Protein AF-A0A1W9T1E3-F1 (afdb_monomer_lite)

Secondary structure (DSSP, 8-state):
---------------------PPS---S----------SSSSEEEEEE--TTTT--BPP-S---TT--S-BHHHHHHHHHHHHHHHHT-TTEEEEEEPPPPPPGGGS-HHHHHHHHHHHHHIIIII--TTSSEEEE-HHHHHHTTSSS--GGGEEETTEEEEPHHHHHHHHHHHHHHHHHHHTT-TTTS-TT--

pLDDT: mean 83.43, std 22.93, range [28.25, 98.31]

Structure (mmCIF, N/CA/C/O backbone):
data_AF-A0A1W9T1E3-F1
#
_entry.id   AF-A0A1W9T1E3-F1
#
loop_
_atom_site.group_PDB
_atom_site.id
_atom_site.type_symbol
_atom_site.label_atom_id
_atom_site.label_alt_id
_atom_site.label_comp_id
_atom_site.label_asym_id
_atom_site.label_entity_id
_atom_site.label_seq_id
_atom_site.pdbx_PDB_ins_code
_atom_site.Cartn_x
_atom_site.Cartn_y
_atom_site.Cartn_z
_atom_site.occupancy
_atom_site.B_iso_or_equiv
_atom_site.auth_seq_id
_atom_site.auth_comp_id
_atom_site.auth_asym_id
_atom_site.auth_atom_id
_atom_site.pdbx_PDB_model_num
ATOM 1 N N . MET A 1 1 ? -9.809 40.816 52.444 1.00 38.12 1 MET A N 1
ATOM 2 C CA . MET A 1 1 ? -8.724 41.372 51.607 1.00 38.12 1 MET A CA 1
ATOM 3 C C . MET A 1 1 ? -8.223 40.259 50.708 1.00 38.12 1 MET A C 1
ATOM 5 O O . MET A 1 1 ? -7.815 39.229 51.221 1.00 38.12 1 MET A O 1
ATOM 9 N N . LEU A 1 2 ? -8.380 40.443 49.396 1.00 39.62 2 LEU A N 1
ATOM 10 C CA . LEU A 1 2 ? -7.975 39.522 48.332 1.00 39.62 2 LEU A CA 1
ATOM 11 C C . LEU A 1 2 ? -6.462 39.262 48.360 1.00 39.62 2 LEU A C 1
ATOM 13 O O . LEU A 1 2 ? -5.687 40.211 48.284 1.00 39.62 2 LEU A O 1
ATOM 17 N N . THR A 1 3 ? -6.058 37.999 48.280 1.00 40.38 3 THR A N 1
ATOM 18 C CA . THR A 1 3 ? -4.760 37.614 47.715 1.00 40.38 3 THR A CA 1
ATOM 19 C C . THR A 1 3 ? -5.014 36.714 46.513 1.00 40.38 3 THR A C 1
ATOM 21 O O . THR A 1 3 ? -5.443 35.571 46.627 1.00 40.38 3 THR A O 1
ATOM 24 N N . LYS A 1 4 ? -4.813 37.303 45.332 1.00 41.28 4 LYS A N 1
ATOM 25 C CA . LYS A 1 4 ? -4.883 36.654 44.023 1.00 41.28 4 LYS A CA 1
ATOM 26 C C . LYS A 1 4 ? -3.784 35.589 43.941 1.00 41.28 4 LYS A C 1
ATOM 28 O O . LYS A 1 4 ? -2.611 35.948 43.969 1.00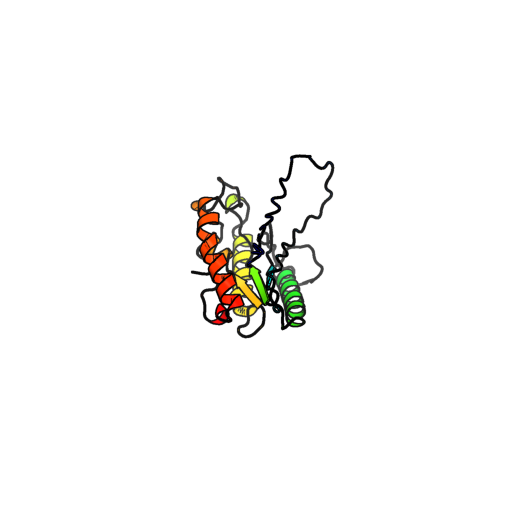 41.28 4 LYS A O 1
ATOM 33 N N . GLN A 1 5 ? -4.142 34.315 43.797 1.00 47.50 5 GLN A N 1
ATOM 34 C CA . GLN A 1 5 ? -3.223 33.320 43.243 1.00 47.50 5 GLN A CA 1
ATOM 35 C C . GLN A 1 5 ? -3.438 33.259 41.732 1.00 47.50 5 GLN A C 1
ATOM 37 O O . GLN A 1 5 ? -4.504 32.894 41.242 1.00 47.50 5 GLN A O 1
ATOM 42 N N . LEU A 1 6 ? -2.416 33.707 41.013 1.00 44.41 6 LEU A N 1
ATOM 43 C CA . LEU A 1 6 ? -2.304 33.662 39.567 1.00 44.41 6 LEU A CA 1
ATOM 44 C C . LEU A 1 6 ? -1.810 32.254 39.197 1.00 44.41 6 LEU A C 1
ATOM 46 O O . LEU A 1 6 ? -0.673 31.905 39.503 1.00 44.41 6 LEU A O 1
ATOM 50 N N . PHE A 1 7 ? -2.664 31.436 38.581 1.00 41.69 7 PHE A N 1
ATOM 51 C CA . PHE A 1 7 ? -2.255 30.168 37.974 1.00 41.69 7 PHE A CA 1
ATOM 52 C C . PHE A 1 7 ? -1.407 30.477 36.733 1.00 41.69 7 PHE A C 1
ATOM 54 O O . PHE A 1 7 ? -1.920 30.963 35.727 1.00 41.69 7 PHE A O 1
ATOM 61 N N . PHE A 1 8 ? -0.102 30.229 36.818 1.00 37.03 8 PHE A N 1
ATOM 62 C CA . PHE A 1 8 ? 0.827 30.316 35.694 1.00 37.03 8 PHE A CA 1
ATOM 63 C C . PHE A 1 8 ? 0.924 28.918 35.066 1.00 37.03 8 PHE A C 1
ATOM 65 O O . PHE A 1 8 ? 1.557 28.023 35.622 1.00 37.03 8 PHE A O 1
ATOM 72 N N . PHE A 1 9 ? 0.235 28.699 33.946 1.00 40.69 9 PHE A N 1
ATOM 73 C CA . PHE A 1 9 ? 0.344 27.463 33.168 1.00 40.69 9 PHE A CA 1
ATOM 74 C C . PHE A 1 9 ? 1.567 27.594 32.249 1.00 40.69 9 PHE A C 1
ATOM 76 O O . PHE A 1 9 ? 1.488 28.167 31.164 1.00 40.69 9 PHE A O 1
ATOM 83 N N . THR A 1 10 ? 2.730 27.128 32.705 1.00 39.50 10 THR A N 1
ATOM 84 C CA . THR A 1 10 ? 3.940 27.086 31.874 1.00 39.50 10 THR A CA 1
ATOM 85 C C . THR A 1 10 ? 3.882 25.847 30.984 1.00 39.50 10 THR A C 1
ATOM 87 O O . THR A 1 10 ? 4.109 24.729 31.439 1.00 39.50 10 THR A O 1
ATOM 90 N N . PHE A 1 11 ? 3.564 26.043 29.707 1.00 35.03 11 PHE A N 1
ATOM 91 C CA . PHE A 1 11 ? 3.656 25.018 28.670 1.00 35.03 11 PHE A CA 1
ATOM 92 C C . PHE A 1 11 ? 5.137 24.861 28.279 1.00 35.03 11 PHE A C 1
ATOM 94 O O . PHE A 1 11 ? 5.679 25.678 27.536 1.00 35.03 11 PHE A O 1
ATOM 101 N N . ILE A 1 12 ? 5.828 23.862 28.835 1.00 39.12 12 ILE A N 1
ATOM 102 C CA . ILE A 1 12 ? 7.200 23.522 28.431 1.00 39.12 12 ILE A CA 1
ATOM 103 C C . ILE A 1 12 ? 7.114 22.600 27.212 1.00 39.12 12 ILE A C 1
ATOM 105 O O . ILE A 1 12 ? 6.852 21.406 27.336 1.00 39.12 12 ILE A O 1
ATOM 109 N N . VAL A 1 13 ? 7.347 23.163 26.025 1.00 38.91 13 VAL A N 1
ATOM 110 C CA . VAL A 1 13 ? 7.666 22.393 24.816 1.00 38.91 13 VAL A CA 1
ATOM 111 C C . VAL A 1 13 ? 9.145 22.019 24.893 1.00 38.91 13 VAL A C 1
ATOM 113 O O . VAL A 1 13 ? 10.017 22.871 24.723 1.00 38.91 13 VAL A O 1
ATOM 116 N N . LEU A 1 14 ? 9.445 20.748 25.161 1.00 33.19 14 LEU A N 1
ATOM 117 C CA . LEU A 1 14 ? 10.794 20.208 24.995 1.00 33.19 14 LEU A CA 1
ATOM 118 C C . LEU A 1 14 ? 11.037 19.936 23.506 1.00 33.19 14 LEU A C 1
ATOM 120 O O . LEU A 1 14 ? 10.731 18.861 22.997 1.00 33.19 14 LEU A O 1
ATOM 124 N N . LEU A 1 15 ? 11.598 20.922 22.804 1.00 33.94 15 LEU A N 1
ATOM 125 C CA . LEU A 1 15 ? 12.267 20.697 21.524 1.00 33.94 15 LEU A CA 1
ATOM 126 C C . LEU A 1 15 ? 13.638 20.075 21.813 1.00 33.94 15 LEU A C 1
ATOM 128 O O . LEU A 1 15 ? 14.581 20.780 22.177 1.00 33.94 15 LEU A O 1
ATOM 132 N N . PHE A 1 16 ? 13.767 18.75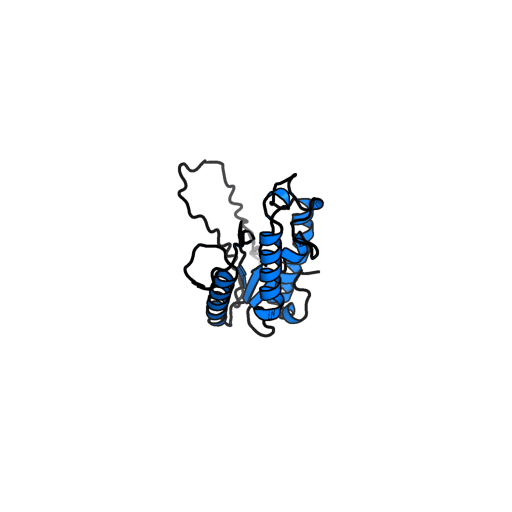9 21.652 1.00 38.81 16 PHE A N 1
ATOM 133 C CA . PHE A 1 16 ? 15.091 18.155 21.549 1.00 38.81 16 PHE A CA 1
ATOM 134 C C . PHE A 1 16 ? 15.695 18.513 20.189 1.00 38.81 16 PHE A C 1
ATOM 136 O O . PHE A 1 16 ? 15.303 18.005 19.143 1.00 38.81 16 PHE A O 1
ATOM 143 N N . SER A 1 17 ? 16.667 19.421 20.239 1.00 31.03 17 SER A N 1
ATOM 144 C CA . SER A 1 17 ? 17.648 19.660 19.188 1.00 31.03 17 SER A CA 1
ATOM 145 C C . SER A 1 17 ? 18.546 18.424 19.056 1.00 31.03 17 SER A C 1
ATOM 147 O O . SER A 1 17 ? 19.318 18.115 19.966 1.00 31.03 17 SER A O 1
ATOM 149 N N . CYS A 1 18 ? 18.454 17.701 17.938 1.00 28.25 18 CYS A N 1
ATOM 150 C CA . CYS A 1 18 ? 19.447 16.692 17.576 1.00 28.25 18 CYS A CA 1
ATOM 151 C C . CYS A 1 18 ? 20.683 17.397 17.011 1.00 28.25 18 CYS A C 1
ATOM 153 O O . CYS A 1 18 ? 20.736 17.773 15.842 1.00 28.25 18 CYS A O 1
ATOM 155 N N . ASN A 1 19 ? 21.680 17.590 17.872 1.00 36.03 19 ASN A N 1
ATOM 156 C CA . ASN A 1 19 ? 22.995 18.076 17.487 1.00 36.03 19 ASN A CA 1
ATOM 157 C C . ASN A 1 19 ? 23.806 16.941 16.832 1.00 36.03 19 ASN A C 1
ATOM 159 O O . ASN A 1 19 ? 23.838 15.817 17.334 1.00 36.03 19 ASN A O 1
ATOM 163 N N . ASN A 1 20 ? 24.469 17.258 15.719 1.00 48.78 20 ASN A N 1
ATOM 164 C CA . ASN A 1 20 ? 25.266 16.348 14.898 1.00 48.78 20 ASN A CA 1
ATOM 165 C C . ASN A 1 20 ? 26.395 15.669 15.691 1.00 48.78 20 ASN A C 1
ATOM 167 O O . ASN A 1 20 ? 27.419 16.285 15.989 1.00 48.78 20 ASN A O 1
ATOM 171 N N . LYS A 1 21 ? 26.264 14.362 15.927 1.00 34.81 21 LYS A N 1
ATOM 172 C CA . LYS A 1 21 ? 27.403 13.455 16.101 1.00 34.81 21 LYS A CA 1
ATOM 173 C C . LYS A 1 21 ? 27.158 12.214 15.249 1.00 34.81 21 LYS A C 1
ATOM 175 O O . LYS A 1 21 ? 26.137 11.555 15.401 1.00 34.81 21 LYS A O 1
ATOM 180 N N . LYS A 1 22 ? 28.090 11.934 14.332 1.00 42.09 22 LYS A N 1
ATOM 181 C CA . LYS A 1 22 ? 28.126 10.689 13.553 1.00 42.09 22 LYS A CA 1
ATOM 182 C C . LYS A 1 22 ? 28.242 9.499 14.514 1.00 42.09 22 LYS A C 1
ATOM 184 O O . LYS A 1 22 ? 29.177 9.509 15.315 1.00 42.09 22 LYS A O 1
ATOM 189 N N . PRO A 1 23 ? 27.386 8.473 14.416 1.00 40.94 23 PRO A N 1
ATOM 190 C CA . PRO A 1 23 ? 27.697 7.176 14.984 1.00 40.94 23 PRO A CA 1
ATOM 191 C C . PRO A 1 23 ? 28.558 6.380 13.993 1.00 40.94 23 PRO A C 1
ATOM 193 O O . PRO A 1 23 ? 28.213 6.205 12.824 1.00 40.94 23 PRO A O 1
ATOM 196 N N . GLU A 1 24 ? 29.722 5.952 14.472 1.00 44.84 24 GLU A N 1
ATOM 197 C CA . GLU A 1 24 ? 30.560 4.935 13.843 1.00 44.84 24 GLU A CA 1
ATOM 198 C C . GLU A 1 24 ? 29.831 3.581 13.830 1.00 44.84 24 GLU A C 1
ATOM 200 O O . GLU A 1 24 ? 29.161 3.230 14.796 1.00 44.84 24 GLU A O 1
ATOM 205 N N . ASN A 1 25 ? 30.007 2.828 12.737 1.00 47.25 25 ASN A N 1
ATOM 206 C CA . ASN A 1 25 ? 29.660 1.411 12.563 1.00 47.25 25 ASN A CA 1
ATOM 207 C C . ASN A 1 25 ? 28.252 0.980 13.016 1.00 47.25 25 ASN A C 1
ATOM 209 O O . ASN A 1 25 ? 28.058 0.436 14.100 1.00 47.25 25 ASN A O 1
ATOM 213 N N . MET A 1 26 ? 27.281 1.108 12.110 1.00 32.75 26 MET A N 1
ATOM 214 C CA . MET A 1 26 ? 25.945 0.539 12.286 1.00 32.75 26 MET A CA 1
ATOM 215 C C . MET A 1 26 ? 25.820 -0.747 11.460 1.00 32.75 26 MET A C 1
ATOM 217 O O . MET A 1 26 ? 25.826 -0.725 10.229 1.00 32.75 26 MET A O 1
ATOM 221 N N . SER A 1 27 ? 25.776 -1.889 12.149 1.00 37.59 27 SER A N 1
ATOM 222 C CA . SER A 1 27 ? 25.554 -3.202 11.546 1.00 37.59 27 SER A CA 1
ATOM 223 C C . SER A 1 27 ? 24.104 -3.366 11.087 1.00 37.59 27 SER A C 1
ATOM 225 O O . SER A 1 27 ? 23.181 -2.977 11.793 1.00 37.59 27 SER A O 1
ATOM 227 N N . LYS A 1 28 ? 23.934 -4.027 9.939 1.00 46.66 28 LYS A N 1
ATOM 228 C CA . LYS A 1 28 ? 22.702 -4.549 9.323 1.00 46.66 28 LYS A CA 1
ATOM 229 C C . LYS A 1 28 ? 21.588 -4.932 10.327 1.00 46.66 28 LYS A C 1
ATOM 231 O O . LYS A 1 28 ? 21.552 -6.079 10.759 1.00 46.66 28 LYS A O 1
ATOM 236 N N . LYS A 1 29 ? 20.681 -3.997 10.655 1.00 46.44 29 LYS A N 1
ATOM 237 C CA . LYS A 1 29 ? 19.236 -4.173 10.960 1.00 46.44 29 LYS A CA 1
ATOM 238 C C . LYS A 1 29 ? 18.677 -2.899 11.614 1.00 46.44 29 LYS A C 1
ATOM 240 O O . LYS A 1 29 ? 18.535 -2.844 12.825 1.00 46.44 29 LYS A O 1
ATOM 245 N N . ASP A 1 30 ? 18.243 -1.945 10.795 1.00 33.69 30 ASP A N 1
ATOM 246 C CA . ASP A 1 30 ? 17.303 -0.910 11.239 1.00 33.69 30 ASP A CA 1
ATOM 247 C C . ASP A 1 30 ? 15.985 -1.080 10.482 1.00 33.69 30 ASP A C 1
ATOM 249 O O . ASP A 1 30 ? 15.680 -0.375 9.521 1.00 33.69 30 ASP A O 1
ATOM 253 N N . LYS A 1 31 ? 15.180 -2.062 10.905 1.00 38.12 31 LYS A N 1
ATOM 254 C CA . LYS A 1 31 ? 13.744 -2.051 10.605 1.00 38.12 31 LYS A CA 1
ATOM 255 C C . LYS A 1 31 ? 13.127 -0.995 11.523 1.00 38.12 31 LYS A C 1
ATOM 257 O O . LYS A 1 31 ? 12.815 -1.278 12.676 1.00 38.12 31 LYS A O 1
ATOM 262 N N . ALA A 1 32 ? 13.013 0.240 11.042 1.00 29.12 32 ALA A N 1
ATOM 263 C CA . ALA A 1 32 ? 12.359 1.310 11.787 1.00 29.12 32 ALA A CA 1
ATOM 264 C C . ALA A 1 32 ? 10.843 1.050 11.848 1.00 29.12 32 ALA A C 1
ATOM 266 O O . ALA A 1 32 ? 10.114 1.341 10.900 1.00 29.12 32 ALA A O 1
ATOM 267 N N . ILE A 1 33 ? 10.374 0.493 12.967 1.00 39.22 33 ILE A N 1
ATOM 268 C CA . ILE A 1 33 ? 8.957 0.482 13.342 1.00 39.22 33 ILE A CA 1
ATOM 269 C C . ILE A 1 33 ? 8.673 1.846 13.975 1.00 39.22 33 ILE A C 1
ATOM 271 O O . ILE A 1 33 ? 9.203 2.164 15.039 1.00 39.22 33 ILE A O 1
ATOM 275 N N . PHE A 1 34 ? 7.877 2.680 13.309 1.00 37.50 34 PHE A N 1
ATOM 276 C CA . PHE A 1 34 ? 7.496 3.988 13.837 1.00 37.50 34 PHE A CA 1
ATOM 277 C C . PHE A 1 34 ? 6.247 3.826 14.714 1.00 37.50 34 PHE A C 1
ATOM 279 O O . PHE A 1 34 ? 5.141 3.701 14.202 1.00 37.50 34 PHE A O 1
ATOM 286 N N . LEU A 1 35 ? 6.417 3.788 16.038 1.00 44.81 35 LEU A N 1
ATOM 287 C CA . LEU A 1 35 ? 5.307 3.750 16.997 1.00 44.81 35 LEU A CA 1
ATOM 288 C C . LEU A 1 35 ? 4.998 5.176 17.467 1.00 44.81 35 LEU A C 1
ATOM 290 O O . LEU A 1 35 ? 5.816 5.795 18.144 1.00 44.81 35 LEU A O 1
ATOM 294 N N . HIS A 1 36 ? 3.814 5.694 17.141 1.00 48.56 36 HIS A N 1
ATOM 295 C CA . HIS A 1 36 ? 3.304 6.940 17.715 1.00 48.56 36 HIS A CA 1
ATOM 296 C C . HIS A 1 36 ? 2.120 6.633 18.641 1.00 48.56 36 HIS A C 1
ATOM 298 O O . HIS A 1 36 ? 1.054 6.251 18.170 1.00 48.56 36 HIS A O 1
ATOM 304 N N . HIS A 1 37 ? 2.291 6.803 19.955 1.00 42.12 37 HIS A N 1
ATOM 305 C CA . HIS A 1 37 ? 1.222 6.624 20.942 1.00 42.12 37 HIS A CA 1
ATOM 306 C C . HIS A 1 37 ? 0.465 7.948 21.141 1.00 42.12 37 HIS A C 1
ATOM 308 O O . HIS A 1 37 ? 1.031 8.915 21.645 1.00 42.12 37 HIS A O 1
ATOM 314 N N . SER A 1 38 ? -0.808 8.005 20.733 1.00 45.50 38 SER A N 1
ATOM 315 C CA . SER A 1 38 ? -1.702 9.139 21.017 1.00 45.50 38 SER A CA 1
ATOM 316 C C . SER A 1 38 ? -2.458 8.874 22.319 1.00 45.50 38 SER A C 1
ATOM 318 O O . SER A 1 38 ? -3.048 7.808 22.481 1.00 45.50 38 SER A O 1
ATOM 320 N N . THR A 1 39 ? -2.425 9.818 23.260 1.00 48.97 39 THR A N 1
ATOM 321 C CA . THR A 1 39 ? -3.005 9.675 24.602 1.00 48.97 39 THR A CA 1
ATOM 322 C C . THR A 1 39 ? -4.535 9.758 24.574 1.00 48.97 39 THR A C 1
ATOM 324 O O . THR A 1 39 ? -5.117 1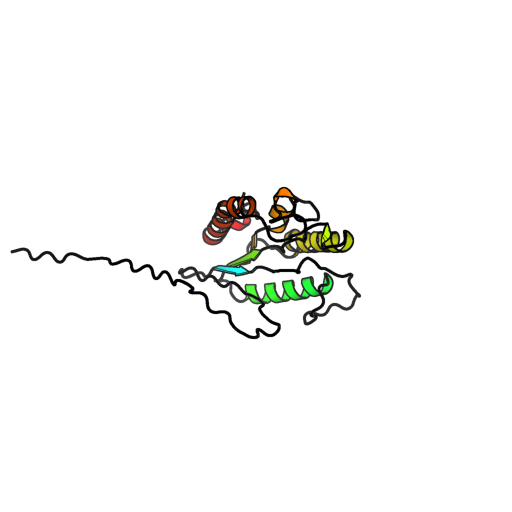0.838 24.672 1.00 48.97 39 THR A O 1
ATOM 327 N N . GLY A 1 40 ? -5.167 8.592 24.473 1.00 50.34 40 GLY A N 1
ATOM 328 C CA . GLY A 1 40 ? -6.568 8.294 24.770 1.00 50.34 40 GLY A CA 1
ATOM 329 C C . GLY A 1 40 ? -6.658 6.843 25.261 1.00 50.34 40 GLY A C 1
ATOM 330 O O . GLY A 1 40 ? -5.694 6.093 25.137 1.00 50.34 40 GLY A O 1
ATOM 331 N N . THR A 1 41 ? -7.783 6.420 25.843 1.00 51.03 41 THR A N 1
ATOM 332 C CA . THR A 1 41 ? -7.958 5.028 26.318 1.00 51.03 41 THR A CA 1
ATOM 333 C C . THR A 1 41 ? -7.918 3.988 25.190 1.00 51.03 41 THR A C 1
ATOM 335 O O . THR A 1 41 ? -7.773 2.805 25.470 1.00 51.03 41 THR A O 1
ATOM 338 N N . THR A 1 42 ? -8.008 4.427 23.932 1.00 61.88 42 THR A N 1
ATOM 339 C CA . THR A 1 42 ? -7.803 3.636 22.715 1.00 61.88 42 THR A CA 1
ATOM 340 C C . THR A 1 42 ? -6.517 4.089 22.017 1.00 61.88 42 THR A C 1
ATOM 342 O O . THR A 1 42 ? -6.363 5.256 21.650 1.00 61.88 42 THR A O 1
ATOM 345 N N . GLY A 1 43 ? -5.568 3.166 21.851 1.00 83.81 43 GLY A N 1
ATOM 346 C CA . GLY A 1 43 ? -4.317 3.427 21.137 1.00 83.81 43 GLY A CA 1
ATOM 347 C C . GLY A 1 43 ? -4.510 3.333 19.623 1.00 83.81 43 GLY A C 1
ATOM 348 O O . GLY A 1 43 ? -5.266 2.490 19.152 1.00 83.81 43 GLY A O 1
ATOM 349 N N . LEU A 1 44 ? -3.805 4.168 18.857 1.00 90.50 44 LEU A N 1
ATOM 350 C CA . LEU A 1 44 ? -3.615 3.983 17.416 1.00 90.50 44 LEU A CA 1
ATOM 351 C C . LEU A 1 44 ? -2.161 3.582 17.176 1.00 90.50 44 LEU A C 1
ATOM 353 O O . LEU A 1 44 ? -1.255 4.309 17.579 1.00 90.50 44 LEU A O 1
ATOM 357 N N . ILE A 1 45 ? -1.939 2.456 16.507 1.00 93.50 45 ILE A N 1
ATOM 358 C CA . ILE A 1 45 ? -0.625 2.038 16.019 1.00 93.50 45 ILE A CA 1
ATOM 359 C C . ILE A 1 45 ? -0.626 2.197 14.510 1.00 93.50 45 ILE A C 1
ATOM 361 O O . ILE A 1 45 ? -1.436 1.586 13.827 1.00 93.50 45 ILE A O 1
ATOM 365 N N . ILE A 1 46 ? 0.288 3.006 13.982 1.00 93.69 46 ILE A N 1
ATOM 366 C CA . ILE A 1 46 ? 0.482 3.135 12.538 1.00 93.69 46 ILE A CA 1
ATOM 367 C C . ILE A 1 46 ? 1.622 2.214 12.140 1.00 93.69 46 ILE A C 1
ATOM 369 O O . ILE A 1 46 ? 2.708 2.274 12.713 1.00 93.69 46 ILE A O 1
ATOM 373 N N . TRP A 1 47 ? 1.375 1.365 11.157 1.00 91.56 47 TRP A N 1
ATOM 374 C CA . TRP A 1 47 ? 2.339 0.404 10.669 1.00 91.56 47 TRP A CA 1
ATOM 375 C C . TRP A 1 47 ? 2.585 0.627 9.184 1.00 91.56 47 TRP A C 1
ATOM 377 O O . TRP A 1 47 ? 1.653 0.769 8.395 1.00 91.56 47 TRP A O 1
ATOM 387 N N . LYS A 1 48 ? 3.863 0.681 8.812 1.00 87.75 48 LYS A N 1
ATOM 388 C CA . LYS A 1 48 ? 4.282 0.954 7.442 1.00 87.75 48 LYS A CA 1
ATOM 389 C C . LYS A 1 48 ? 5.420 0.040 7.025 1.00 87.75 48 LYS A C 1
ATOM 391 O O . LYS A 1 48 ? 6.410 -0.101 7.746 1.00 87.75 48 LYS A O 1
ATOM 396 N N . HIS A 1 49 ? 5.308 -0.516 5.826 1.00 79.50 49 HIS A N 1
ATOM 397 C CA . HIS A 1 49 ? 6.426 -1.178 5.166 1.00 79.50 49 HIS A CA 1
ATOM 398 C C . HIS A 1 49 ? 7.353 -0.154 4.520 1.00 79.50 49 HIS A C 1
ATOM 400 O O . HIS A 1 49 ? 6.911 0.829 3.931 1.00 79.50 49 HIS A O 1
ATOM 406 N N . CYS A 1 50 ? 8.659 -0.378 4.649 1.00 75.31 50 CYS A N 1
ATOM 407 C CA . CYS A 1 50 ? 9.685 0.463 4.043 1.00 75.31 50 CYS A CA 1
ATOM 408 C C . CYS A 1 50 ? 10.432 -0.296 2.943 1.00 75.31 50 CYS A C 1
ATOM 410 O O . CYS A 1 50 ? 10.257 -1.498 2.762 1.00 75.31 50 CYS A O 1
ATOM 412 N N . TYR A 1 51 ? 11.269 0.440 2.221 1.00 66.31 51 TYR A N 1
ATOM 413 C CA . TYR A 1 51 ? 12.063 -0.036 1.101 1.00 66.31 51 TYR A CA 1
ATOM 414 C C . TYR A 1 51 ? 12.862 -1.336 1.380 1.00 66.31 51 TYR A C 1
ATOM 416 O O . TYR A 1 51 ? 13.516 -1.405 2.428 1.00 66.31 51 TYR A O 1
ATOM 424 N N . PRO A 1 52 ? 12.917 -2.294 0.426 1.00 69.12 52 PRO A N 1
ATOM 425 C CA . PRO A 1 52 ? 12.091 -2.405 -0.781 1.00 69.12 52 PRO A CA 1
ATOM 426 C C . PRO A 1 52 ? 11.028 -3.507 -0.637 1.00 69.12 52 PRO A C 1
ATOM 428 O O . PRO A 1 52 ? 11.218 -4.634 -1.086 1.00 69.12 52 PRO A O 1
ATOM 431 N N . VAL A 1 53 ? 9.878 -3.175 -0.039 1.00 82.69 53 VAL A N 1
ATOM 432 C CA . VAL A 1 53 ? 8.699 -4.069 -0.040 1.00 82.69 53 VAL A CA 1
ATOM 433 C C . VAL A 1 53 ? 8.179 -4.359 -1.454 1.00 82.69 53 VAL A C 1
ATOM 435 O O . VAL A 1 53 ? 7.546 -5.377 -1.695 1.00 82.69 53 VAL A O 1
ATOM 438 N N . SER A 1 54 ? 8.470 -3.478 -2.409 1.00 87.44 54 SER A N 1
ATOM 439 C CA . SER A 1 54 ? 8.044 -3.598 -3.803 1.00 87.44 54 SER A CA 1
ATOM 440 C C . SER A 1 54 ? 8.984 -4.426 -4.684 1.00 87.44 54 SER A C 1
ATOM 442 O O . SER A 1 54 ? 8.678 -4.643 -5.857 1.00 87.44 54 SER A O 1
ATOM 444 N N . ASP A 1 55 ? 10.087 -4.948 -4.139 1.00 92.56 55 ASP A N 1
ATOM 445 C CA . ASP A 1 55 ? 11.008 -5.835 -4.858 1.00 92.56 55 ASP A CA 1
ATOM 446 C C . ASP A 1 55 ? 10.565 -7.310 -4.770 1.00 92.56 55 ASP A C 1
ATOM 448 O O . ASP A 1 55 ? 11.270 -8.168 -4.238 1.00 92.56 55 ASP A O 1
ATOM 452 N N . ILE A 1 56 ? 9.345 -7.593 -5.243 1.00 95.56 56 ILE A N 1
ATOM 453 C CA . ILE A 1 56 ? 8.695 -8.904 -5.094 1.00 95.56 56 ILE A CA 1
ATOM 454 C C . ILE A 1 56 ? 9.158 -9.864 -6.192 1.00 95.56 56 ILE A C 1
ATOM 456 O O . ILE A 1 56 ? 8.882 -9.672 -7.379 1.00 95.56 56 ILE A O 1
ATOM 460 N N . SER A 1 57 ? 9.845 -10.925 -5.783 1.00 96.75 57 SER A N 1
ATOM 461 C CA . SER A 1 57 ? 10.304 -12.012 -6.647 1.00 96.75 57 SER A CA 1
ATOM 462 C C . SER A 1 57 ? 9.173 -12.983 -7.004 1.00 96.75 57 SER A C 1
ATOM 464 O O . SER A 1 57 ? 8.116 -12.992 -6.381 1.00 96.75 57 SER A O 1
ATOM 466 N N . GLU A 1 58 ? 9.403 -13.811 -8.024 1.00 98.00 58 GLU A N 1
ATOM 467 C CA . GLU A 1 58 ? 8.476 -14.871 -8.439 1.00 98.00 58 GLU A CA 1
ATOM 468 C C . GLU A 1 58 ? 8.228 -15.884 -7.317 1.00 98.00 58 GLU A C 1
ATOM 470 O O . GLU A 1 58 ? 9.158 -16.230 -6.601 1.00 98.00 58 GLU A O 1
ATOM 475 N N . ASP A 1 59 ? 7.006 -16.372 -7.147 1.00 98.12 59 ASP A N 1
ATOM 476 C CA . ASP A 1 59 ? 6.738 -17.430 -6.169 1.00 98.12 59 ASP A CA 1
ATOM 477 C C . ASP A 1 59 ? 7.412 -18.744 -6.596 1.00 98.12 59 ASP A C 1
ATOM 479 O O . ASP A 1 59 ? 7.572 -19.023 -7.785 1.00 98.12 59 ASP A O 1
ATOM 483 N N . ILE A 1 60 ? 7.822 -19.560 -5.625 1.00 97.94 60 ILE A N 1
ATOM 484 C CA . ILE A 1 60 ? 8.463 -20.861 -5.883 1.00 97.94 60 ILE A CA 1
ATOM 485 C C . ILE A 1 60 ? 7.553 -22.041 -5.525 1.00 97.94 60 ILE A C 1
ATOM 487 O O . ILE A 1 60 ? 7.933 -23.194 -5.729 1.00 97.94 60 ILE A O 1
ATOM 491 N N . GLY A 1 61 ? 6.345 -21.763 -5.025 1.00 98.00 61 GLY A N 1
ATOM 492 C CA . GLY A 1 61 ? 5.359 -22.775 -4.651 1.00 98.00 61 GLY A CA 1
ATOM 493 C C . GLY A 1 61 ? 5.663 -23.445 -3.313 1.00 98.00 61 GLY A C 1
ATOM 494 O O . GLY A 1 61 ? 5.150 -24.530 -3.035 1.00 98.00 61 GLY A O 1
ATOM 495 N N . SER A 1 62 ? 6.508 -22.822 -2.492 1.00 97.62 62 SER A N 1
ATOM 496 C CA . SER A 1 62 ? 6.860 -23.289 -1.152 1.00 97.62 62 SER A CA 1
ATOM 497 C C . SER A 1 62 ? 6.885 -22.094 -0.195 1.00 97.62 62 SER A C 1
ATOM 499 O O . SER A 1 62 ? 7.972 -21.652 0.189 1.00 97.62 62 SER A O 1
ATOM 501 N N . PRO A 1 63 ? 5.708 -21.536 0.146 1.00 96.94 63 PRO A N 1
ATOM 502 C CA . PRO A 1 63 ? 5.626 -20.352 0.983 1.00 96.94 63 PRO A CA 1
ATOM 503 C C . PRO A 1 63 ? 6.149 -20.628 2.389 1.00 96.94 63 PRO A C 1
ATOM 505 O O . PRO A 1 63 ? 5.864 -21.672 2.979 1.00 96.94 63 PRO A O 1
ATOM 508 N N . ASP A 1 64 ? 6.875 -19.659 2.930 1.00 97.19 64 ASP A N 1
ATOM 509 C CA . ASP A 1 64 ? 7.442 -19.698 4.271 1.00 97.19 64 ASP A CA 1
ATOM 510 C C . ASP A 1 64 ? 7.260 -18.331 4.940 1.00 97.19 64 ASP A C 1
ATOM 512 O O . ASP A 1 64 ? 7.681 -17.290 4.433 1.00 97.19 64 ASP A O 1
ATOM 516 N N . ILE A 1 65 ? 6.598 -18.338 6.094 1.00 96.06 65 ILE A N 1
ATOM 517 C CA . ILE A 1 65 ? 6.321 -17.135 6.876 1.00 96.06 65 ILE A CA 1
ATOM 518 C C . ILE A 1 65 ? 7.600 -16.510 7.454 1.00 96.06 65 ILE A C 1
ATOM 520 O O . ILE A 1 65 ? 7.670 -15.288 7.585 1.00 96.06 65 ILE A O 1
ATOM 524 N N . GLU A 1 66 ? 8.624 -17.317 7.741 1.00 95.75 66 GLU A N 1
ATOM 525 C CA . GLU A 1 66 ? 9.896 -16.861 8.315 1.00 95.75 66 GLU A CA 1
ATOM 526 C C . GLU A 1 66 ? 10.929 -16.484 7.241 1.00 95.75 66 GLU A C 1
ATOM 528 O O . GLU A 1 66 ? 12.018 -16.000 7.568 1.00 95.75 66 GLU A O 1
ATOM 533 N N . ALA A 1 67 ? 10.602 -16.680 5.959 1.00 93.50 67 ALA A N 1
ATOM 534 C CA . ALA A 1 67 ? 11.498 -16.358 4.859 1.00 93.50 67 ALA A CA 1
ATOM 535 C C . ALA A 1 67 ? 11.791 -14.854 4.782 1.00 93.50 67 ALA A C 1
ATOM 537 O O . ALA A 1 67 ? 10.905 -13.997 4.880 1.00 93.50 67 ALA A O 1
ATOM 538 N N . GLU A 1 68 ? 13.066 -14.533 4.552 1.00 91.62 68 GLU A N 1
ATOM 539 C CA . GLU A 1 68 ? 13.500 -13.159 4.291 1.00 91.62 68 GLU A CA 1
ATOM 540 C C . GLU A 1 68 ? 13.245 -12.762 2.828 1.00 91.62 68 GLU A C 1
ATOM 542 O O . GLU A 1 68 ? 13.213 -11.575 2.505 1.00 91.62 68 GLU A O 1
ATOM 547 N N . GLU A 1 69 ? 13.053 -13.737 1.936 1.00 93.12 69 GLU A N 1
ATOM 548 C CA . GLU A 1 69 ? 12.773 -13.520 0.525 1.00 93.12 69 GLU A CA 1
ATOM 549 C C . GLU A 1 69 ? 11.419 -12.844 0.321 1.00 93.12 69 GLU A C 1
ATOM 551 O O . GLU A 1 69 ? 10.360 -13.348 0.705 1.00 93.12 69 GLU A O 1
ATOM 556 N N . HIS A 1 70 ? 11.459 -11.718 -0.384 1.00 93.56 70 HIS A N 1
ATOM 557 C CA . HIS A 1 70 ? 10.275 -10.974 -0.776 1.00 93.56 70 HIS A CA 1
ATOM 558 C C . HIS A 1 70 ? 9.570 -11.713 -1.914 1.00 93.56 70 HIS A C 1
ATOM 560 O O . HIS A 1 70 ? 9.956 -11.603 -3.079 1.00 93.56 70 HIS A O 1
ATOM 566 N N . ARG A 1 71 ? 8.551 -12.494 -1.570 1.00 96.50 71 ARG A N 1
ATOM 567 C CA . ARG A 1 71 ? 7.674 -13.205 -2.507 1.00 96.50 71 ARG A CA 1
ATOM 568 C C . ARG A 1 71 ? 6.233 -12.949 -2.115 1.00 96.50 71 ARG A C 1
ATOM 570 O O . ARG A 1 71 ? 5.947 -12.696 -0.942 1.00 96.50 71 ARG A O 1
ATOM 577 N N . LEU A 1 72 ? 5.333 -13.012 -3.087 1.00 96.75 72 LEU A N 1
ATOM 578 C CA . LEU A 1 72 ? 3.924 -12.749 -2.837 1.00 96.75 72 LEU A CA 1
ATOM 579 C C . LEU A 1 72 ? 3.354 -13.793 -1.872 1.00 96.75 72 LEU A C 1
ATOM 581 O O . LEU A 1 72 ? 2.637 -13.444 -0.935 1.00 96.75 72 LEU A O 1
ATOM 585 N N . GLU A 1 73 ? 3.723 -15.057 -2.069 1.00 97.81 73 GLU A N 1
ATOM 586 C CA . GLU A 1 73 ? 3.295 -16.174 -1.229 1.00 97.81 73 GLU A CA 1
ATOM 587 C C . GLU A 1 73 ? 3.750 -16.026 0.240 1.00 97.81 73 GLU A C 1
ATOM 589 O O . GLU A 1 73 ? 2.959 -16.261 1.155 1.00 97.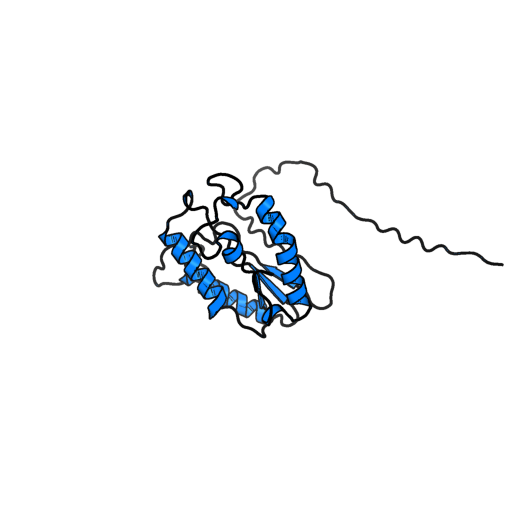81 73 GLU A O 1
ATOM 594 N N . ASN A 1 74 ? 4.970 -15.526 0.474 1.00 97.12 74 ASN A N 1
ATOM 595 C CA . ASN A 1 74 ? 5.502 -15.267 1.818 1.00 97.12 74 ASN A CA 1
ATOM 596 C C . ASN A 1 74 ? 4.821 -14.058 2.467 1.00 97.12 74 ASN A C 1
ATOM 598 O O . ASN A 1 74 ? 4.397 -14.122 3.621 1.00 97.12 74 ASN A O 1
ATOM 602 N N . TYR A 1 75 ? 4.668 -12.957 1.722 1.00 96.12 75 TYR A N 1
ATOM 603 C CA . TYR A 1 75 ? 4.019 -11.754 2.238 1.00 96.12 75 TYR A CA 1
ATOM 604 C C . TYR A 1 75 ? 2.574 -11.994 2.647 1.00 96.12 75 TYR A C 1
ATOM 606 O O . TYR A 1 75 ? 2.157 -11.472 3.677 1.00 96.12 75 TYR A O 1
ATOM 614 N N . LYS A 1 76 ? 1.827 -12.814 1.901 1.00 97.50 76 LYS A N 1
ATOM 615 C CA . LYS A 1 76 ? 0.465 -13.192 2.293 1.00 97.50 76 LYS A CA 1
ATOM 616 C C . LYS A 1 76 ? 0.458 -13.911 3.646 1.00 97.50 76 LYS A C 1
ATOM 618 O O . LYS A 1 76 ? -0.282 -13.489 4.528 1.00 97.50 76 LYS A O 1
ATOM 623 N N . LEU A 1 77 ? 1.329 -14.905 3.864 1.00 98.12 77 LEU A N 1
ATOM 624 C CA . LEU A 1 77 ? 1.439 -15.577 5.170 1.00 98.12 77 LEU A CA 1
ATOM 625 C C . LEU A 1 77 ? 1.804 -14.606 6.302 1.00 98.12 77 LEU A C 1
ATOM 627 O O . LEU A 1 77 ? 1.212 -14.651 7.379 1.00 98.12 77 LEU A O 1
ATOM 631 N N . GLN A 1 78 ? 2.756 -13.707 6.054 1.00 96.44 78 GLN A N 1
ATOM 632 C CA . GLN A 1 78 ? 3.209 -12.726 7.043 1.00 96.44 78 GLN A CA 1
ATOM 633 C C . GLN A 1 78 ? 2.114 -11.709 7.395 1.00 96.44 78 GLN A C 1
ATOM 635 O O . GLN A 1 78 ? 1.947 -11.365 8.566 1.00 96.44 78 GLN A O 1
ATOM 640 N N . TYR A 1 79 ? 1.348 -11.243 6.407 1.00 97.06 79 TYR A N 1
ATOM 641 C CA . TYR A 1 79 ? 0.231 -10.322 6.619 1.00 97.06 79 TYR A CA 1
ATOM 642 C C . TYR A 1 79 ? -0.940 -10.993 7.342 1.00 97.06 79 TYR A C 1
ATOM 644 O O . TYR A 1 79 ? -1.553 -10.360 8.201 1.00 97.06 79 TYR A O 1
ATOM 652 N N . GLU A 1 80 ? -1.244 -12.261 7.055 1.00 98.31 80 GLU A N 1
ATOM 653 C CA . GLU A 1 80 ? -2.277 -13.000 7.792 1.00 98.31 80 GLU A CA 1
ATOM 654 C C . GLU A 1 80 ? -1.889 -13.197 9.264 1.00 98.31 80 GLU A C 1
ATOM 656 O O . GLU A 1 80 ? -2.667 -12.861 10.153 1.00 98.31 80 GLU A O 1
ATOM 661 N N . ALA A 1 81 ? -0.654 -13.614 9.554 1.00 97.75 81 ALA A N 1
ATOM 662 C CA . ALA A 1 81 ? -0.194 -13.742 10.940 1.00 97.75 81 ALA A CA 1
ATOM 663 C C . ALA A 1 81 ? -0.159 -12.394 11.681 1.00 97.75 81 ALA A C 1
ATOM 665 O O . ALA A 1 81 ? -0.484 -12.307 12.869 1.00 97.75 81 ALA A O 1
ATOM 666 N N . LEU A 1 82 ? 0.210 -11.314 10.983 1.00 96.12 82 LEU A N 1
ATOM 667 C CA . LEU A 1 82 ? 0.140 -9.968 11.544 1.00 96.12 82 LEU A CA 1
ATOM 668 C C . LEU A 1 82 ? -1.304 -9.577 11.869 1.00 96.12 82 LEU A C 1
ATOM 670 O O . LEU A 1 82 ? -1.554 -9.016 12.935 1.00 96.12 82 LEU A O 1
ATOM 674 N N . LYS A 1 83 ? -2.244 -9.888 10.972 1.00 97.75 83 LYS A N 1
ATOM 675 C CA . LYS A 1 83 ? -3.669 -9.636 11.174 1.00 97.75 83 LYS A CA 1
ATOM 676 C C . LYS A 1 83 ? -4.198 -10.382 12.390 1.00 97.75 83 LYS A C 1
ATOM 678 O O . LYS A 1 83 ? -4.797 -9.751 13.257 1.00 97.75 83 LYS A O 1
ATOM 683 N N . GLU A 1 84 ? -3.923 -11.681 12.497 1.00 98.31 84 GLU A N 1
ATOM 684 C CA . GLU A 1 84 ? -4.275 -12.479 13.677 1.00 98.31 84 GLU A CA 1
ATOM 685 C C . GLU A 1 84 ? -3.769 -11.810 14.957 1.00 98.31 84 GLU A C 1
ATOM 687 O O . GLU A 1 84 ? -4.528 -11.626 15.910 1.00 98.31 84 GLU A O 1
ATOM 692 N N . LYS A 1 85 ? -2.516 -11.338 14.947 1.00 97.00 85 LYS A N 1
ATOM 693 C CA . LYS A 1 85 ? -1.938 -10.665 16.108 1.00 97.00 85 LYS A CA 1
ATOM 694 C C . LYS A 1 85 ? -2.597 -9.324 16.423 1.00 97.00 85 LYS A C 1
ATOM 696 O O . LYS A 1 85 ? -2.785 -9.010 17.594 1.00 97.00 85 LYS A O 1
ATOM 701 N N . MET A 1 86 ? -2.928 -8.518 15.416 1.00 96.62 86 MET A N 1
ATOM 702 C CA . MET A 1 86 ? -3.617 -7.232 15.592 1.00 96.62 86 MET A CA 1
ATOM 703 C C . MET A 1 86 ? -5.025 -7.414 16.180 1.00 96.62 86 MET A C 1
ATOM 705 O O . MET A 1 86 ? -5.438 -6.634 17.043 1.00 96.62 86 MET A O 1
ATOM 709 N N . LEU A 1 87 ? -5.732 -8.473 15.775 1.00 97.12 87 LEU A N 1
ATOM 710 C CA . LEU A 1 87 ? -7.075 -8.802 16.262 1.00 97.12 87 LEU A CA 1
ATOM 711 C C . LEU A 1 87 ? -7.098 -9.220 17.745 1.00 97.12 87 LEU A C 1
ATOM 713 O O . LEU A 1 87 ? -8.125 -9.067 18.403 1.00 97.12 87 LEU A O 1
ATOM 717 N N . GLU A 1 88 ? -5.974 -9.674 18.315 1.00 97.00 88 GLU A N 1
ATOM 718 C CA . GLU A 1 88 ? -5.855 -9.925 19.763 1.00 97.00 88 GLU A CA 1
ATOM 719 C C . GLU A 1 88 ? -5.961 -8.643 20.617 1.00 97.00 88 GLU A C 1
ATOM 721 O O . GLU A 1 88 ? -6.148 -8.727 21.833 1.00 97.00 88 GLU A O 1
ATOM 726 N N . PHE A 1 89 ? -5.857 -7.453 20.009 1.00 95.31 89 PHE A N 1
ATOM 727 C CA . PHE A 1 89 ? -5.906 -6.156 20.692 1.00 95.31 89 PHE A CA 1
ATOM 728 C C . PHE A 1 89 ? -7.122 -5.322 20.250 1.00 95.31 89 PHE A C 1
ATOM 730 O O . PHE A 1 89 ? -6.938 -4.255 19.662 1.00 95.31 89 PHE A O 1
ATOM 737 N N . PRO A 1 90 ? -8.364 -5.736 20.562 1.00 93.31 90 PRO A N 1
ATOM 738 C CA . PRO A 1 90 ? -9.580 -5.105 20.030 1.00 93.31 90 PRO A CA 1
ATOM 739 C C . PRO A 1 90 ? -9.748 -3.625 20.420 1.00 93.31 90 PRO A C 1
ATOM 741 O O . PRO A 1 90 ? -10.383 -2.862 19.700 1.00 93.31 90 PRO A O 1
ATOM 744 N N . GLU A 1 91 ? -9.134 -3.191 21.524 1.00 91.31 91 GLU A N 1
ATOM 745 C CA . GLU A 1 91 ? -9.143 -1.789 21.978 1.00 91.31 91 GLU A CA 1
ATOM 746 C C . GLU A 1 91 ? -8.064 -0.916 21.302 1.00 91.31 91 GLU A C 1
ATOM 748 O O . GLU A 1 91 ? -7.984 0.294 21.533 1.00 91.31 91 GLU A O 1
ATOM 753 N N . THR A 1 92 ? -7.194 -1.519 20.488 1.00 94.00 92 THR A N 1
ATOM 754 C CA . THR A 1 92 ? -6.152 -0.826 19.720 1.00 94.00 92 THR A CA 1
ATOM 755 C C . THR A 1 92 ? -6.547 -0.776 18.257 1.00 94.00 92 THR A C 1
ATOM 757 O O . THR A 1 92 ? -6.892 -1.795 17.672 1.00 94.00 92 THR A O 1
ATOM 760 N N . LYS A 1 93 ? -6.456 0.405 17.652 1.00 95.38 93 LYS A N 1
ATOM 761 C CA . LYS A 1 93 ? -6.670 0.595 16.217 1.00 95.38 93 LYS A CA 1
ATOM 762 C C . LYS A 1 93 ? -5.349 0.491 15.470 1.00 95.38 93 LYS A C 1
ATOM 764 O O . L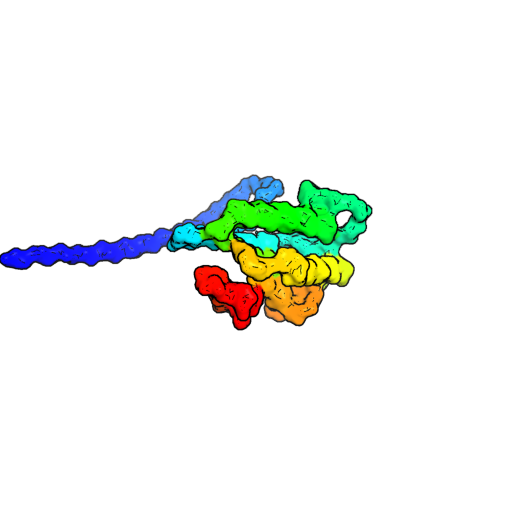YS A 1 93 ? -4.340 1.020 15.942 1.00 95.38 93 LYS A O 1
ATOM 769 N N . PHE A 1 94 ? -5.362 -0.116 14.290 1.00 96.75 94 PHE A N 1
ATOM 770 C CA . PHE A 1 94 ? -4.176 -0.290 13.457 1.00 96.75 94 PHE A CA 1
ATOM 771 C C . PHE A 1 94 ? -4.302 0.459 12.126 1.00 96.75 94 PHE A C 1
ATOM 773 O O . PHE A 1 94 ? -5.142 0.146 11.296 1.00 96.75 94 PHE A O 1
ATOM 780 N N . LEU A 1 95 ? -3.465 1.487 11.978 1.00 97.25 95 LEU A N 1
ATOM 781 C CA . LEU A 1 95 ? -3.134 2.301 10.806 1.00 97.25 95 LEU A CA 1
ATOM 782 C C . LEU A 1 95 ? -2.206 1.627 9.778 1.00 97.25 95 LEU A C 1
ATOM 784 O O . LEU A 1 95 ? -1.025 1.955 9.824 1.00 97.25 95 LEU A O 1
ATOM 788 N N . VAL A 1 96 ? -2.634 0.741 8.877 1.00 96.81 96 VAL A N 1
ATOM 789 C CA . VAL A 1 96 ? -1.714 0.050 7.942 1.00 96.81 96 VAL A CA 1
ATOM 790 C C . VAL A 1 96 ? -1.517 0.813 6.631 1.00 96.81 96 VAL A C 1
ATOM 792 O O . VAL A 1 96 ? -2.463 1.061 5.893 1.00 96.81 96 VAL A O 1
ATOM 795 N N . TRP A 1 97 ? -0.271 1.164 6.310 1.00 93.31 97 TRP A N 1
ATOM 796 C CA . TRP A 1 97 ? 0.098 1.770 5.028 1.00 93.31 97 TRP A CA 1
ATOM 797 C C . TRP A 1 97 ? 0.356 0.681 3.987 1.00 93.31 97 TRP A C 1
ATOM 799 O O . TRP A 1 97 ? 1.181 -0.209 4.217 1.00 93.31 97 TRP A O 1
ATOM 809 N N . THR A 1 98 ? -0.281 0.775 2.820 1.00 94.25 98 THR A N 1
ATOM 810 C CA . THR A 1 98 ? 0.125 -0.043 1.664 1.00 94.25 98 THR A CA 1
ATOM 811 C C . THR A 1 98 ? 1.574 0.277 1.281 1.00 94.25 98 THR A C 1
ATOM 813 O O . THR A 1 98 ? 2.044 1.398 1.486 1.00 94.25 98 THR A O 1
ATOM 816 N N . GLY A 1 99 ? 2.298 -0.701 0.737 1.00 89.12 99 GLY A N 1
ATOM 817 C CA . GLY A 1 99 ? 3.737 -0.568 0.505 1.00 89.12 99 GLY A CA 1
ATOM 818 C C . GLY A 1 99 ? 4.116 0.513 -0.516 1.00 89.12 99 GLY A C 1
ATOM 819 O O . GLY A 1 99 ? 3.401 0.736 -1.490 1.00 89.12 99 GLY A O 1
ATOM 820 N N . ALA A 1 100 ? 5.274 1.141 -0.293 1.00 91.44 100 ALA A N 1
ATOM 821 C CA . ALA A 1 100 ? 5.852 2.130 -1.200 1.00 91.44 100 ALA A CA 1
ATOM 822 C C . ALA A 1 100 ? 6.432 1.485 -2.473 1.00 91.44 100 ALA A C 1
ATOM 824 O O . ALA A 1 100 ? 6.976 0.372 -2.445 1.00 91.44 100 ALA A O 1
ATOM 825 N N . THR A 1 101 ? 6.345 2.206 -3.583 1.00 92.06 101 THR A N 1
ATOM 826 C CA . THR A 1 101 ? 6.705 1.745 -4.926 1.00 92.06 101 THR A CA 1
ATOM 827 C C . THR A 1 101 ? 8.072 2.227 -5.387 1.00 92.06 101 THR A C 1
ATOM 829 O O . THR A 1 101 ? 8.630 3.203 -4.891 1.00 92.06 101 THR A O 1
ATOM 832 N N . HIS A 1 102 ? 8.641 1.503 -6.348 1.00 93.88 102 HIS A N 1
ATOM 833 C CA . HIS A 1 102 ? 9.875 1.904 -7.006 1.00 93.88 102 HIS A CA 1
ATOM 834 C C . HIS A 1 102 ? 9.605 2.876 -8.154 1.00 93.88 102 HIS A C 1
ATOM 836 O O . HIS A 1 102 ? 8.590 2.785 -8.847 1.00 93.88 102 HIS A O 1
ATOM 842 N N . ALA A 1 103 ? 10.586 3.742 -8.403 1.00 94.69 103 ALA A N 1
ATOM 843 C CA . ALA A 1 103 ? 10.759 4.381 -9.701 1.00 94.69 103 ALA A CA 1
ATOM 844 C C . ALA A 1 103 ? 10.990 3.304 -10.773 1.00 94.69 103 ALA A C 1
ATOM 846 O O . ALA A 1 103 ? 11.663 2.307 -10.498 1.00 94.69 103 ALA A O 1
ATOM 847 N N . GLU A 1 104 ? 10.485 3.520 -11.988 1.00 96.00 104 GLU A N 1
ATOM 848 C CA . GLU A 1 104 ? 10.550 2.538 -13.082 1.00 96.00 104 GLU A CA 1
ATOM 849 C C . GLU A 1 104 ? 11.978 2.026 -13.328 1.00 96.00 104 GLU A C 1
ATOM 851 O O . GLU A 1 104 ? 12.210 0.823 -13.404 1.00 96.00 104 GLU A O 1
ATOM 856 N N . VAL A 1 105 ? 12.963 2.930 -13.325 1.00 94.94 105 VAL A N 1
ATOM 857 C CA . VAL A 1 105 ? 14.382 2.610 -13.564 1.00 94.94 105 VAL A CA 1
ATOM 858 C C . VAL A 1 105 ? 15.021 1.695 -12.508 1.00 94.94 105 VAL A C 1
ATOM 860 O O . VAL A 1 105 ? 16.091 1.141 -12.752 1.00 94.94 105 VAL A O 1
ATOM 863 N N . ASN A 1 106 ? 14.390 1.529 -11.340 1.00 93.94 106 ASN A N 1
ATOM 864 C CA . ASN A 1 106 ? 14.918 0.748 -10.215 1.00 93.94 106 ASN A CA 1
ATOM 865 C C . ASN A 1 106 ? 14.286 -0.640 -10.084 1.00 93.94 106 ASN A C 1
ATOM 867 O O . ASN A 1 106 ? 14.605 -1.368 -9.144 1.00 93.94 106 ASN A O 1
ATOM 871 N N . THR A 1 107 ? 13.369 -1.007 -10.975 1.00 95.00 107 THR A N 1
ATOM 872 C CA . THR A 1 107 ? 12.659 -2.282 -10.898 1.00 95.00 107 THR A CA 1
ATOM 873 C C . THR A 1 107 ? 12.448 -2.879 -12.284 1.00 95.00 107 THR A C 1
ATOM 875 O O . THR A 1 107 ? 12.862 -2.326 -13.299 1.00 95.00 107 THR A O 1
ATOM 878 N N . THR A 1 108 ? 11.835 -4.055 -12.329 1.00 97.00 108 THR A N 1
ATOM 879 C CA . THR A 1 108 ? 11.327 -4.632 -13.572 1.00 97.00 108 THR A CA 1
ATOM 880 C C . THR A 1 108 ? 9.811 -4.524 -13.592 1.00 97.00 108 THR A C 1
ATOM 882 O O . THR A 1 108 ? 9.165 -4.543 -12.543 1.00 97.00 108 THR A O 1
ATOM 885 N N . GLU A 1 109 ? 9.224 -4.478 -14.787 1.00 97.69 109 GLU A N 1
ATOM 886 C CA . GLU A 1 109 ? 7.766 -4.473 -14.945 1.00 97.69 109 GLU A CA 1
ATOM 887 C C . GLU A 1 109 ? 7.115 -5.665 -14.222 1.00 97.69 109 GLU A C 1
ATOM 889 O O . GLU A 1 109 ? 6.095 -5.519 -13.557 1.00 97.69 109 GLU A O 1
ATOM 894 N N . GLU A 1 110 ? 7.748 -6.839 -14.266 1.00 98.31 110 GLU A N 1
ATOM 895 C CA . GLU A 1 110 ? 7.256 -8.049 -13.603 1.00 98.31 110 GLU A CA 1
ATOM 896 C C . GLU A 1 110 ? 7.261 -7.942 -12.070 1.00 98.31 110 GLU A C 1
ATOM 898 O O . GLU A 1 110 ? 6.354 -8.444 -11.407 1.00 98.31 110 GLU A O 1
ATOM 903 N N . LYS A 1 111 ? 8.255 -7.274 -11.478 1.00 97.38 111 LYS A N 1
ATOM 904 C CA . LYS A 1 111 ? 8.273 -6.989 -10.033 1.00 97.38 111 LYS A CA 1
ATOM 905 C C . LYS A 1 111 ? 7.216 -5.947 -9.669 1.00 97.38 111 LYS A C 1
ATOM 907 O O . LYS A 1 111 ? 6.480 -6.124 -8.702 1.00 97.38 111 LYS A O 1
ATOM 912 N N . ALA A 1 112 ? 7.069 -4.905 -10.487 1.00 97.00 112 ALA A N 1
ATOM 913 C CA . ALA A 1 112 ? 6.060 -3.870 -10.286 1.00 97.00 112 ALA A CA 1
ATOM 914 C C . ALA A 1 112 ? 4.621 -4.406 -10.413 1.00 97.00 112 ALA A C 1
ATOM 916 O O . ALA A 1 112 ? 3.753 -4.047 -9.617 1.00 97.00 112 ALA A O 1
ATOM 917 N N . LYS A 1 113 ? 4.369 -5.334 -11.347 1.00 98.19 113 LYS A N 1
ATOM 918 C CA . LYS A 1 113 ? 3.097 -6.067 -11.456 1.00 98.19 113 LYS A CA 1
ATOM 919 C C . LYS A 1 113 ? 2.802 -6.883 -10.203 1.00 98.19 113 LYS A C 1
ATOM 921 O O . LYS A 1 113 ? 1.685 -6.805 -9.702 1.00 98.19 113 LYS A O 1
ATOM 926 N N . ARG A 1 114 ? 3.790 -7.603 -9.660 1.00 98.06 114 ARG A N 1
ATOM 927 C CA . ARG A 1 114 ? 3.630 -8.347 -8.397 1.00 98.06 114 ARG A CA 1
ATOM 928 C C . ARG A 1 114 ? 3.371 -7.422 -7.214 1.00 98.06 114 ARG A C 1
ATOM 930 O O . ARG A 1 114 ? 2.537 -7.739 -6.377 1.00 98.06 114 ARG A O 1
ATOM 937 N N . MET A 1 115 ? 4.012 -6.253 -7.165 1.00 95.88 115 MET A N 1
ATOM 938 C CA . MET A 1 115 ? 3.689 -5.237 -6.160 1.00 95.88 115 MET A CA 1
ATOM 939 C C . MET A 1 115 ? 2.240 -4.749 -6.294 1.00 95.88 115 MET A C 1
ATOM 941 O O . MET A 1 115 ? 1.525 -4.668 -5.299 1.00 95.88 115 MET A O 1
ATOM 945 N N . LYS A 1 116 ? 1.771 -4.474 -7.517 1.00 97.25 116 LYS A N 1
ATOM 946 C CA . LYS A 1 116 ? 0.368 -4.111 -7.761 1.00 97.25 116 LYS A CA 1
ATOM 947 C C . LYS A 1 116 ? -0.593 -5.226 -7.348 1.00 97.25 116 LYS A C 1
ATOM 949 O O . LYS A 1 116 ? -1.622 -4.952 -6.738 1.00 97.25 116 LYS A O 1
ATOM 954 N N . GLU A 1 117 ? -0.260 -6.473 -7.668 1.00 98.00 117 GLU A N 1
ATOM 955 C CA . GLU A 1 117 ? -1.018 -7.653 -7.248 1.00 98.00 117 GLU A CA 1
ATOM 956 C C . GLU A 1 117 ? -1.085 -7.755 -5.723 1.00 98.00 117 GLU A C 1
ATOM 958 O O . GLU A 1 117 ? -2.168 -7.930 -5.167 1.00 98.00 117 GLU A O 1
ATOM 963 N N . PHE A 1 118 ? 0.047 -7.572 -5.046 1.00 97.19 118 PHE A N 1
ATOM 964 C CA . PHE A 1 118 ? 0.114 -7.583 -3.595 1.00 97.19 118 PHE A CA 1
ATOM 965 C C . PHE A 1 118 ? -0.754 -6.486 -2.973 1.00 97.19 118 PHE A C 1
ATOM 967 O O . PHE A 1 118 ? -1.595 -6.782 -2.127 1.00 97.19 118 PHE A O 1
ATOM 974 N N . THR A 1 119 ? -0.632 -5.240 -3.437 1.00 96.06 119 THR A N 1
ATOM 975 C CA . THR A 1 119 ? -1.485 -4.135 -2.976 1.00 96.06 119 THR A CA 1
ATOM 976 C C . THR A 1 119 ? -2.964 -4.422 -3.234 1.00 96.06 119 THR A C 1
ATOM 978 O O . THR A 1 119 ? -3.800 -4.179 -2.368 1.00 96.06 119 THR A O 1
ATOM 981 N N . ASN A 1 120 ? -3.317 -4.962 -4.403 1.00 97.62 120 ASN A N 1
ATOM 982 C CA . ASN A 1 120 ? -4.699 -5.330 -4.710 1.00 97.62 120 ASN A CA 1
ATOM 983 C C . ASN A 1 120 ? -5.235 -6.389 -3.749 1.00 97.62 120 ASN A C 1
ATOM 985 O O . ASN A 1 120 ? -6.361 -6.252 -3.279 1.00 97.62 120 ASN A O 1
ATOM 989 N N . TRP A 1 121 ? -4.437 -7.405 -3.435 1.00 98.25 121 TRP A N 1
ATOM 990 C CA . TRP A 1 121 ? -4.801 -8.411 -2.446 1.00 98.25 121 TRP A CA 1
ATOM 991 C C . TRP A 1 121 ? -4.977 -7.789 -1.053 1.00 98.25 121 TRP A C 1
ATOM 993 O O . TRP A 1 121 ? -5.976 -8.055 -0.388 1.00 98.25 121 TRP A O 1
ATOM 1003 N N . VAL A 1 122 ? -4.084 -6.879 -0.640 1.00 97.19 122 VAL A N 1
ATOM 1004 C CA . VAL A 1 122 ? -4.221 -6.161 0.638 1.00 97.19 122 VAL A CA 1
ATOM 1005 C C . VAL A 1 122 ? -5.554 -5.401 0.708 1.00 97.19 122 VAL A C 1
ATOM 1007 O O . VAL A 1 122 ? -6.255 -5.492 1.710 1.00 97.19 122 VAL A O 1
ATOM 1010 N N . ARG A 1 123 ? -5.935 -4.696 -0.365 1.00 97.19 123 ARG A N 1
ATOM 1011 C CA . ARG A 1 123 ? -7.163 -3.878 -0.423 1.00 97.19 123 ARG A CA 1
ATOM 1012 C C . ARG A 1 123 ? -8.449 -4.691 -0.509 1.00 97.19 123 ARG A C 1
ATOM 1014 O O . ARG A 1 123 ? -9.447 -4.318 0.093 1.00 97.19 123 ARG A O 1
ATOM 1021 N N . ASN A 1 124 ? -8.449 -5.751 -1.311 1.00 97.44 124 ASN A N 1
ATOM 1022 C CA . ASN A 1 124 ? -9.682 -6.450 -1.678 1.00 97.44 124 ASN A CA 1
ATOM 1023 C C . ASN A 1 124 ? -9.931 -7.695 -0.820 1.00 97.44 124 ASN A C 1
ATOM 1025 O O . ASN A 1 124 ? -11.084 -8.051 -0.569 1.00 97.44 124 ASN A O 1
ATOM 1029 N N . ASP A 1 125 ? -8.861 -8.355 -0.371 1.00 98.06 125 ASP A N 1
ATOM 1030 C CA . ASP A 1 125 ? -8.935 -9.662 0.275 1.00 98.06 125 ASP A CA 1
ATOM 1031 C C . ASP A 1 125 ? -8.506 -9.612 1.742 1.00 98.06 125 ASP A C 1
ATOM 1033 O O . ASP A 1 125 ? -9.214 -10.158 2.590 1.00 98.06 125 ASP A O 1
ATOM 1037 N N . TRP A 1 126 ? -7.391 -8.952 2.055 1.00 98.06 126 TRP A N 1
ATOM 1038 C CA . TRP A 1 126 ? -6.861 -8.892 3.420 1.00 98.06 126 TRP A CA 1
ATOM 1039 C C . TRP A 1 126 ? -7.626 -7.900 4.306 1.00 98.06 126 TRP A C 1
ATOM 1041 O O . TRP A 1 126 ? -7.958 -8.228 5.448 1.00 98.06 126 TRP A O 1
ATOM 1051 N N . ASP A 1 127 ? -7.958 -6.715 3.786 1.00 97.56 127 ASP A N 1
ATOM 1052 C CA . ASP A 1 127 ? -8.765 -5.713 4.490 1.00 97.56 127 ASP A CA 1
ATOM 1053 C C . ASP A 1 127 ? -10.188 -6.228 4.763 1.00 97.56 127 ASP A C 1
ATOM 1055 O O . ASP A 1 127 ? -10.822 -6.882 3.919 1.00 97.56 127 ASP A O 1
ATOM 1059 N N . LYS A 1 128 ? -10.696 -5.969 5.973 1.00 97.25 128 LYS A N 1
ATOM 1060 C CA . LYS A 1 128 ? -12.052 -6.358 6.383 1.00 97.25 128 LYS A CA 1
ATOM 1061 C C . LYS A 1 128 ? -12.684 -5.247 7.208 1.00 97.25 128 LYS A C 1
ATOM 1063 O O . LYS A 1 128 ? -12.244 -4.944 8.305 1.00 97.25 128 LYS A O 1
ATOM 1068 N N . LYS A 1 129 ? -13.793 -4.709 6.704 1.00 96.44 129 LYS A N 1
ATOM 1069 C CA . LYS A 1 129 ? -14.602 -3.738 7.448 1.00 96.44 129 LYS A CA 1
ATOM 1070 C C . LYS A 1 129 ? -15.114 -4.327 8.760 1.00 96.44 129 LYS A C 1
ATOM 1072 O O . LYS A 1 129 ? -15.470 -5.507 8.818 1.00 96.44 129 LYS A O 1
ATOM 1077 N N . GLY A 1 130 ? -15.247 -3.472 9.767 1.00 96.50 130 GLY A N 1
ATOM 1078 C CA . GLY A 1 130 ? -15.781 -3.826 11.078 1.00 96.50 130 GLY A CA 1
ATOM 1079 C C . GLY A 1 130 ? -14.778 -4.472 12.035 1.00 96.50 130 GLY A C 1
ATOM 1080 O O . GLY A 1 130 ? -15.172 -4.799 13.155 1.00 96.50 130 GLY A O 1
ATOM 1081 N N . ASP A 1 131 ? -13.516 -4.650 11.633 1.00 97.25 131 ASP A N 1
ATOM 1082 C CA . ASP A 1 131 ? -12.431 -4.990 12.554 1.00 97.25 131 ASP A CA 1
ATOM 1083 C C . ASP A 1 131 ? -11.690 -3.727 13.060 1.00 97.25 131 ASP A C 1
ATOM 1085 O O . ASP A 1 131 ? -12.158 -2.595 12.903 1.00 97.25 131 ASP A O 1
ATOM 1089 N N . ASN A 1 132 ? -10.587 -3.910 13.793 1.00 96.94 132 ASN A N 1
ATOM 1090 C CA . ASN A 1 132 ? -9.785 -2.824 14.369 1.00 96.94 132 ASN A CA 1
ATOM 1091 C C . ASN A 1 132 ? -8.600 -2.399 13.478 1.00 96.94 132 ASN A C 1
ATOM 1093 O O . ASN A 1 132 ? -7.716 -1.670 13.942 1.00 96.94 132 ASN A O 1
ATOM 1097 N N . ILE A 1 133 ? -8.563 -2.842 12.222 1.00 97.94 133 ILE A N 1
ATOM 1098 C CA . ILE A 1 133 ? -7.479 -2.631 11.266 1.00 97.94 133 ILE A CA 1
ATOM 1099 C C . ILE A 1 133 ? -8.013 -1.785 10.110 1.00 97.94 133 ILE A C 1
ATOM 1101 O O . ILE A 1 133 ? -9.097 -2.000 9.590 1.00 97.94 133 ILE A O 1
ATOM 1105 N N . PHE A 1 134 ? -7.248 -0.775 9.711 1.00 98.12 134 PHE A N 1
ATOM 1106 C CA . PHE A 1 134 ? -7.646 0.170 8.678 1.00 98.12 134 PHE A CA 1
ATOM 1107 C C . PHE A 1 134 ? -6.485 0.415 7.724 1.00 98.12 134 PHE A C 1
ATOM 1109 O O . PHE A 1 134 ? -5.334 0.528 8.148 1.00 98.12 134 PHE A O 1
ATOM 1116 N N . LEU A 1 135 ? -6.786 0.583 6.437 1.00 97.88 135 LEU A N 1
ATOM 1117 C CA . LEU A 1 135 ? -5.776 0.918 5.434 1.00 97.88 135 LEU A CA 1
ATOM 1118 C C . LEU A 1 135 ? -5.610 2.425 5.222 1.00 97.88 135 LEU A C 1
ATOM 1120 O O . LEU A 1 135 ? -6.584 3.180 5.277 1.00 97.88 135 LEU A O 1
ATOM 1124 N N . TRP A 1 136 ? -4.379 2.845 4.929 1.00 98.12 136 TRP A N 1
ATOM 1125 C CA . TRP A 1 136 ? -4.063 4.063 4.188 1.00 98.12 136 TRP A CA 1
ATOM 1126 C C . TRP A 1 136 ? -3.363 3.685 2.879 1.00 98.12 136 TRP A C 1
ATOM 1128 O O . TRP A 1 136 ? -2.257 3.135 2.900 1.00 98.12 136 TRP A O 1
ATOM 1138 N N . ASP A 1 137 ? -4.016 3.940 1.745 1.00 97.38 137 ASP A N 1
ATOM 1139 C CA . ASP A 1 137 ? -3.556 3.484 0.426 1.00 97.38 137 ASP A CA 1
ATOM 1140 C C . ASP A 1 137 ? -2.513 4.433 -0.176 1.00 97.38 137 ASP A C 1
ATOM 1142 O O . ASP A 1 137 ? -2.767 5.222 -1.086 1.00 97.38 137 ASP A O 1
ATOM 1146 N N . PHE A 1 138 ? -1.313 4.374 0.394 1.00 95.75 138 PHE A N 1
ATOM 1147 C CA . PHE A 1 138 ? -0.146 5.111 -0.071 1.00 95.75 138 PHE A CA 1
ATOM 1148 C C . PHE A 1 138 ? 0.307 4.684 -1.479 1.00 95.75 138 PHE A C 1
ATOM 1150 O O . PHE A 1 138 ? 0.799 5.519 -2.231 1.00 95.75 138 PHE A O 1
ATOM 1157 N N . TYR A 1 139 ? 0.079 3.426 -1.874 1.00 95.81 139 TYR A N 1
ATOM 1158 C CA . TYR A 1 139 ? 0.410 2.930 -3.212 1.00 95.81 139 TYR A CA 1
ATOM 1159 C C . TYR A 1 139 ? -0.416 3.663 -4.271 1.00 95.81 139 TYR A C 1
ATOM 1161 O O . TYR A 1 139 ? 0.126 4.143 -5.265 1.00 95.81 139 TYR A O 1
ATOM 1169 N N . GLU A 1 140 ? -1.728 3.791 -4.055 1.00 97.00 140 GLU A N 1
ATOM 1170 C CA . GLU A 1 140 ? -2.606 4.550 -4.950 1.00 97.00 140 GLU A CA 1
ATOM 1171 C C . GLU A 1 140 ? -2.179 6.017 -5.050 1.00 97.00 140 GLU A C 1
ATOM 1173 O O . GLU A 1 140 ? -2.224 6.604 -6.127 1.00 97.00 140 GLU A O 1
ATOM 1178 N N . LEU A 1 141 ? -1.711 6.608 -3.950 1.00 97.00 141 LEU A N 1
ATOM 1179 C CA . LEU A 1 141 ? -1.235 7.990 -3.937 1.00 97.00 141 LEU A CA 1
ATOM 1180 C C . LEU A 1 141 ? 0.059 8.178 -4.731 1.00 97.00 141 LEU A C 1
ATOM 1182 O O . LEU A 1 141 ? 0.194 9.165 -5.448 1.00 97.00 141 LEU A O 1
ATOM 1186 N N . GLU A 1 142 ? 1.000 7.243 -4.628 1.00 95.56 142 GLU A N 1
ATOM 1187 C CA . GLU A 1 142 ? 2.263 7.307 -5.365 1.00 95.56 142 GLU A CA 1
ATOM 1188 C C . GLU A 1 142 ? 2.095 7.061 -6.865 1.00 95.56 142 GLU A C 1
ATOM 1190 O O . GLU A 1 142 ? 2.802 7.682 -7.665 1.00 95.56 142 GLU A O 1
ATOM 1195 N N . THR A 1 143 ? 1.187 6.150 -7.227 1.00 96.50 143 THR A N 1
ATOM 1196 C CA . THR A 1 143 ? 1.102 5.571 -8.575 1.00 96.50 143 THR A CA 1
ATOM 1197 C C . THR A 1 143 ? -0.100 6.037 -9.388 1.00 96.50 143 THR A C 1
ATOM 1199 O O . THR A 1 143 ? -0.078 5.898 -10.610 1.00 96.50 143 THR A O 1
ATOM 1202 N N . GLU A 1 144 ? -1.156 6.534 -8.737 1.00 96.31 144 GLU A N 1
ATOM 1203 C CA . GLU A 1 144 ? -2.462 6.836 -9.344 1.00 96.31 144 GLU A CA 1
ATOM 1204 C C . GLU A 1 144 ? -3.008 5.664 -10.182 1.00 96.31 144 GLU A C 1
ATOM 1206 O O . GLU A 1 144 ? -3.435 5.812 -11.330 1.00 96.31 144 GLU A O 1
ATOM 1211 N N . GLY A 1 145 ? -2.908 4.454 -9.627 1.00 95.06 145 GLY A N 1
ATOM 1212 C CA . GLY A 1 145 ? -3.310 3.208 -10.279 1.00 95.06 145 GLY A CA 1
ATOM 1213 C C . GLY A 1 145 ? -2.286 2.645 -11.274 1.00 95.06 145 GLY A C 1
ATOM 1214 O O . GLY A 1 145 ? -2.535 1.589 -11.874 1.00 95.06 145 GLY A O 1
ATOM 1215 N N . GLY A 1 146 ? -1.141 3.311 -11.451 1.00 97.12 146 GLY A N 1
ATOM 1216 C CA . GLY A 1 146 ? -0.004 2.868 -12.259 1.00 97.12 146 GLY A CA 1
ATOM 1217 C C . GLY A 1 146 ? 0.748 1.662 -11.680 1.00 97.12 146 GLY A C 1
ATOM 1218 O O . GLY A 1 146 ? 0.225 0.917 -10.855 1.00 97.12 146 GLY A O 1
ATOM 1219 N N . LEU A 1 147 ? 1.969 1.429 -12.171 1.00 96.94 147 LEU A N 1
ATOM 1220 C CA . LEU A 1 147 ? 2.877 0.379 -11.674 1.00 96.94 147 LEU A CA 1
ATOM 1221 C C . LEU A 1 147 ? 4.042 0.934 -10.847 1.00 96.94 147 LEU A C 1
ATOM 1223 O O . LEU A 1 147 ? 4.595 0.221 -10.010 1.00 96.94 147 LEU A O 1
ATOM 1227 N N . TYR A 1 148 ? 4.408 2.189 -11.090 1.00 96.50 148 TYR A N 1
ATOM 1228 C CA . TYR A 1 148 ? 5.627 2.816 -10.593 1.00 96.50 148 TYR A CA 1
ATOM 1229 C C . TYR A 1 148 ? 5.296 4.117 -9.871 1.00 96.50 148 TYR A C 1
ATOM 1231 O O . TYR A 1 148 ? 4.260 4.732 -10.142 1.00 96.50 148 TYR A O 1
ATOM 1239 N N . LEU A 1 149 ? 6.212 4.558 -9.012 1.00 96.00 149 LEU A N 1
ATOM 1240 C CA . LEU A 1 149 ? 6.195 5.914 -8.477 1.00 96.00 149 LEU A CA 1
ATOM 1241 C C . LEU A 1 149 ? 6.226 6.905 -9.646 1.00 96.00 149 LEU A C 1
ATOM 1243 O O . LEU A 1 149 ? 7.125 6.831 -10.485 1.00 96.00 149 LEU A O 1
ATOM 1247 N N . LYS A 1 150 ? 5.260 7.829 -9.699 1.00 97.44 150 LYS A N 1
ATOM 1248 C CA . LYS A 1 150 ? 5.211 8.831 -10.771 1.00 97.44 150 LYS A CA 1
ATOM 1249 C C . LYS A 1 150 ? 6.447 9.728 -10.752 1.00 97.44 150 LYS A C 1
ATOM 1251 O O . LYS A 1 150 ? 6.899 10.155 -9.688 1.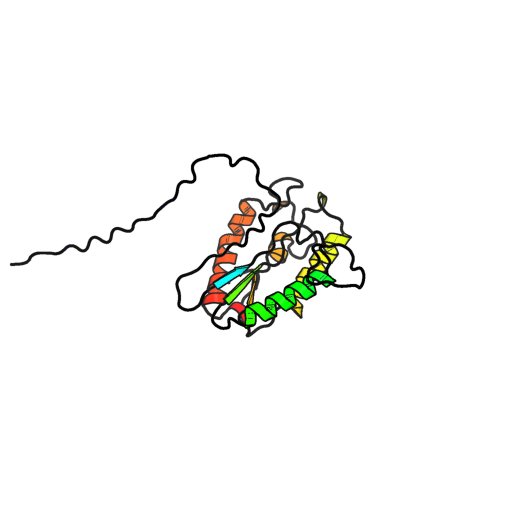00 97.44 150 LYS A O 1
ATOM 1256 N N . ASP A 1 151 ? 6.913 10.115 -11.936 1.00 96.75 151 ASP A N 1
ATOM 1257 C CA . ASP A 1 151 ? 8.080 10.991 -12.085 1.00 96.75 151 ASP A CA 1
ATOM 1258 C C . ASP A 1 151 ? 7.944 12.311 -11.323 1.00 96.75 151 ASP A C 1
ATOM 1260 O O . ASP A 1 151 ? 8.876 12.756 -10.655 1.00 96.75 151 ASP A O 1
ATOM 1264 N N . GLU A 1 152 ? 6.752 12.905 -11.352 1.00 97.25 152 GLU A N 1
ATOM 1265 C CA . GLU A 1 152 ? 6.431 14.145 -10.639 1.00 97.25 152 GLU A CA 1
ATOM 1266 C C . GLU A 1 152 ? 6.368 13.992 -9.113 1.00 97.25 152 GLU A C 1
ATOM 1268 O O . GLU A 1 152 ? 6.358 14.998 -8.404 1.00 97.25 152 GLU A O 1
ATOM 1273 N N . HIS A 1 153 ? 6.345 12.759 -8.599 1.00 96.94 153 HIS A N 1
ATOM 1274 C CA . HIS A 1 153 ? 6.392 12.445 -7.172 1.00 96.94 153 HIS A CA 1
ATOM 1275 C C . HIS A 1 153 ? 7.811 12.101 -6.699 1.00 96.94 153 HIS A C 1
ATOM 1277 O O . HIS A 1 153 ? 8.055 12.129 -5.497 1.00 96.94 153 HIS A O 1
ATOM 1283 N N . MET A 1 154 ? 8.767 11.835 -7.597 1.00 95.88 154 MET A N 1
ATOM 1284 C CA . MET A 1 154 ? 10.149 11.491 -7.237 1.00 95.88 154 MET A CA 1
ATOM 1285 C C . MET A 1 154 ? 10.948 12.684 -6.702 1.00 95.88 154 MET A C 1
ATOM 1287 O O . MET A 1 154 ? 10.824 13.806 -7.199 1.00 95.88 154 MET A O 1
ATOM 1291 N N . LEU A 1 155 ? 11.838 12.436 -5.732 1.00 95.75 155 LEU A N 1
ATOM 1292 C CA . LEU A 1 155 ? 12.786 13.424 -5.196 1.00 95.75 155 LEU A CA 1
ATOM 1293 C C . LEU A 1 155 ? 13.742 13.955 -6.273 1.00 95.75 155 LEU A C 1
ATOM 1295 O O . LEU A 1 155 ? 14.076 15.140 -6.282 1.00 95.75 155 LEU A O 1
ATOM 1299 N N . ARG A 1 156 ? 14.201 13.063 -7.150 1.00 95.62 156 ARG A N 1
ATOM 1300 C CA . ARG A 1 156 ? 14.951 13.333 -8.384 1.00 95.62 156 ARG A CA 1
ATOM 1301 C C . ARG A 1 156 ? 14.876 12.092 -9.275 1.00 95.62 156 ARG A C 1
ATOM 1303 O O . ARG A 1 156 ? 14.465 11.038 -8.802 1.00 95.62 156 ARG A O 1
ATOM 1310 N N . GLU A 1 157 ? 15.308 12.203 -10.528 1.00 94.88 157 GLU A N 1
ATOM 1311 C CA . GLU A 1 157 ? 15.331 11.082 -11.477 1.00 94.88 157 GLU A CA 1
ATOM 1312 C C . GLU A 1 157 ? 15.984 9.830 -10.863 1.00 94.88 157 GLU A C 1
ATOM 1314 O O . GLU A 1 157 ? 17.106 9.882 -10.349 1.00 94.88 157 GLU A O 1
ATOM 1319 N N . GLY A 1 158 ? 15.241 8.721 -10.865 1.00 92.38 158 GLY A N 1
ATOM 1320 C CA . GLY A 1 158 ? 15.667 7.437 -10.308 1.00 92.38 158 GLY A CA 1
ATOM 1321 C C . GLY A 1 158 ? 15.736 7.361 -8.781 1.00 92.38 158 GLY A C 1
ATOM 1322 O O . GLY A 1 158 ? 16.095 6.315 -8.248 1.00 92.38 158 GLY A O 1
ATOM 1323 N N . ASP A 1 159 ? 15.382 8.413 -8.043 1.00 93.19 159 ASP A N 1
ATOM 1324 C CA . ASP A 1 159 ? 15.262 8.355 -6.588 1.00 93.19 159 ASP A CA 1
ATOM 1325 C C . ASP A 1 159 ? 13.817 8.036 -6.192 1.00 93.19 159 ASP A C 1
ATOM 1327 O O . ASP A 1 159 ? 12.925 8.872 -6.319 1.00 93.19 159 ASP A O 1
ATOM 1331 N N . SER A 1 160 ? 13.597 6.819 -5.685 1.00 93.12 160 SER A N 1
ATOM 1332 C CA . SER A 1 160 ? 12.276 6.349 -5.245 1.00 93.12 160 SER A CA 1
ATOM 1333 C C . SER A 1 160 ? 11.795 6.975 -3.929 1.00 93.12 160 SER A C 1
ATOM 1335 O O . SER A 1 160 ? 10.750 6.589 -3.419 1.00 93.12 160 SER A O 1
ATOM 1337 N N . HIS A 1 161 ? 12.534 7.929 -3.351 1.00 93.44 161 HIS A N 1
ATOM 1338 C CA . HIS A 1 161 ? 12.000 8.751 -2.271 1.00 93.44 161 HIS A CA 1
ATOM 1339 C C . HIS A 1 161 ? 11.011 9.780 -2.827 1.00 93.44 161 HIS A C 1
ATOM 1341 O O . HIS A 1 161 ? 11.324 10.443 -3.820 1.00 93.44 161 HIS A O 1
ATOM 1347 N N . PRO A 1 162 ? 9.866 10.001 -2.161 1.00 93.19 162 PRO A N 1
ATOM 1348 C CA . PRO A 1 162 ? 8.947 11.037 -2.589 1.00 93.19 162 PRO A CA 1
ATOM 1349 C C . PRO A 1 162 ? 9.529 12.446 -2.397 1.00 93.19 162 PRO A C 1
ATOM 1351 O O . PRO A 1 162 ? 10.236 12.720 -1.421 1.00 93.19 162 PRO A O 1
ATOM 1354 N N . ASN A 1 163 ? 9.227 13.363 -3.315 1.00 97.00 163 ASN A N 1
ATOM 1355 C CA . ASN A 1 163 ? 9.614 14.762 -3.188 1.00 97.00 163 ASN A CA 1
ATOM 1356 C C . ASN A 1 163 ? 8.760 15.512 -2.167 1.00 97.00 163 ASN A C 1
ATOM 1358 O O . ASN A 1 163 ? 7.699 15.073 -1.724 1.00 97.00 163 ASN A O 1
ATOM 1362 N N . ARG A 1 164 ? 9.254 16.695 -1.797 1.00 97.69 164 ARG A N 1
ATOM 1363 C CA . ARG A 1 164 ? 8.609 17.551 -0.808 1.00 97.69 164 ARG A CA 1
ATOM 1364 C C . ARG A 1 164 ? 7.195 17.993 -1.221 1.00 97.69 164 ARG A C 1
ATOM 1366 O O . ARG A 1 164 ? 6.318 17.835 -0.380 1.00 97.69 164 ARG A O 1
ATOM 1373 N N . PRO A 1 165 ? 6.935 18.507 -2.443 1.00 98.31 165 PRO A N 1
ATOM 1374 C CA . PRO A 1 165 ? 5.577 18.883 -2.846 1.00 98.31 165 PRO A CA 1
ATOM 1375 C C . PRO A 1 165 ? 4.555 17.752 -2.711 1.00 98.31 165 PRO A C 1
ATOM 1377 O O . PRO A 1 165 ? 3.473 17.971 -2.171 1.00 98.31 165 PRO A O 1
ATOM 1380 N N . PHE A 1 166 ? 4.910 16.542 -3.149 1.00 97.38 166 PHE A N 1
ATOM 1381 C CA . PHE A 1 166 ? 4.058 15.370 -2.989 1.00 97.38 166 PHE A CA 1
ATOM 1382 C C . PHE A 1 166 ? 3.871 15.017 -1.511 1.00 97.38 166 PHE A C 1
ATOM 1384 O O . PHE A 1 166 ? 2.747 14.927 -1.038 1.00 97.38 166 PHE A O 1
ATOM 1391 N N . ALA A 1 167 ? 4.949 14.911 -0.731 1.00 96.38 167 ALA A N 1
ATOM 1392 C CA . ALA A 1 167 ? 4.835 14.612 0.696 1.00 96.38 167 ALA A CA 1
ATOM 1393 C C . ALA A 1 167 ? 3.970 15.643 1.451 1.00 96.38 167 ALA A C 1
ATOM 1395 O O . ALA A 1 167 ? 3.176 15.265 2.310 1.00 96.38 167 ALA A O 1
ATOM 1396 N N . GLU A 1 168 ? 4.088 16.934 1.119 1.00 97.88 168 GLU A N 1
ATOM 1397 C CA . GLU A 1 168 ? 3.279 18.009 1.704 1.00 97.88 168 GLU A CA 1
ATOM 1398 C C . GLU A 1 168 ? 1.798 17.907 1.317 1.00 97.88 168 GLU A C 1
ATOM 1400 O O . GLU A 1 168 ? 0.937 18.164 2.163 1.00 97.88 168 GLU A O 1
ATOM 1405 N N . SER A 1 169 ? 1.483 17.490 0.086 1.00 97.44 169 SER A N 1
ATOM 1406 C CA . SER A 1 169 ? 0.093 17.312 -0.356 1.00 97.44 169 SER A CA 1
ATOM 1407 C C . SER A 1 169 ? -0.615 16.170 0.382 1.00 97.44 169 SER A C 1
ATOM 1409 O O . SER A 1 169 ? -1.824 16.242 0.608 1.00 97.44 169 SER A O 1
ATOM 1411 N N . LEU A 1 170 ? 0.136 15.163 0.842 1.00 96.94 170 LEU A N 1
ATOM 1412 C CA . LEU A 1 170 ? -0.407 14.022 1.580 1.00 96.94 170 LEU A CA 1
ATOM 1413 C C . LEU A 1 170 ? -0.691 14.306 3.058 1.00 96.94 170 LEU A C 1
ATOM 1415 O O . LEU A 1 170 ? -1.493 13.595 3.663 1.00 96.94 170 LEU A O 1
ATOM 1419 N N . ILE A 1 171 ? -0.077 15.333 3.656 1.00 96.38 171 ILE A N 1
ATOM 1420 C CA . ILE A 1 171 ? -0.256 15.679 5.080 1.00 96.38 171 ILE A CA 1
ATOM 1421 C C . ILE A 1 171 ? -1.740 15.812 5.473 1.00 96.38 171 ILE A C 1
ATOM 1423 O O . ILE A 1 171 ? -2.156 15.135 6.421 1.00 96.38 171 ILE A O 1
ATOM 1427 N N . PRO A 1 172 ? -2.568 16.644 4.802 1.00 97.62 172 PRO A N 1
ATOM 1428 C CA . PRO A 1 172 ? -3.978 16.775 5.168 1.00 97.62 172 PRO A CA 1
ATOM 1429 C C . PRO A 1 172 ? -4.765 15.474 4.971 1.00 97.62 172 PRO A C 1
ATOM 1431 O O . PRO A 1 172 ? -5.654 15.179 5.768 1.00 97.62 172 PRO A O 1
ATOM 1434 N N . MET A 1 173 ? -4.418 14.677 3.960 1.00 98.12 173 MET A N 1
ATOM 1435 C CA . MET A 1 173 ? -5.095 13.418 3.643 1.00 98.12 173 MET A CA 1
ATOM 1436 C C . MET A 1 173 ? -4.807 12.352 4.700 1.00 98.12 173 MET A C 1
ATOM 1438 O O . MET A 1 173 ? -5.718 11.713 5.226 1.00 98.12 173 MET A O 1
ATOM 1442 N N . PHE A 1 174 ? -3.539 12.221 5.090 1.00 96.56 174 PHE A N 1
ATOM 1443 C CA . PHE A 1 174 ? -3.129 11.322 6.158 1.00 96.56 174 PHE A CA 1
ATOM 1444 C C . PHE A 1 174 ? -3.738 11.734 7.504 1.00 96.56 174 PHE A C 1
ATOM 1446 O O . PHE A 1 174 ? -4.281 10.901 8.231 1.00 96.56 174 PHE A O 1
ATOM 1453 N N . GLY A 1 175 ? -3.727 13.037 7.808 1.00 96.44 175 GLY A N 1
ATOM 1454 C CA . GLY A 1 175 ? -4.384 13.588 8.992 1.00 96.44 175 GLY A CA 1
ATOM 1455 C C . GLY A 1 175 ? -5.883 13.284 9.021 1.00 96.44 175 GLY A C 1
ATOM 1456 O O . GLY A 1 175 ? -6.394 12.813 10.038 1.00 96.44 175 GLY A O 1
ATOM 1457 N N . LYS A 1 176 ? -6.583 13.477 7.895 1.00 97.00 176 LYS A N 1
ATOM 1458 C CA . LYS A 1 176 ? -7.998 13.113 7.758 1.00 97.00 176 LYS A CA 1
ATOM 1459 C C . LYS A 1 176 ? -8.212 11.621 7.995 1.00 97.00 176 LYS A C 1
ATOM 1461 O O . LYS A 1 176 ? -9.093 11.267 8.773 1.00 97.00 176 LYS A O 1
ATOM 1466 N N . ARG A 1 177 ? -7.385 10.752 7.406 1.00 97.38 177 ARG A N 1
ATOM 1467 C CA . ARG A 1 177 ? -7.513 9.302 7.595 1.00 97.38 177 ARG A CA 1
ATOM 1468 C C . ARG A 1 177 ? -7.349 8.899 9.062 1.00 97.38 177 ARG A C 1
ATOM 1470 O O . ARG A 1 177 ? -8.148 8.118 9.567 1.00 97.38 177 ARG A O 1
ATOM 1477 N N . ILE A 1 178 ? -6.381 9.481 9.772 1.00 95.94 178 ILE A N 1
ATOM 1478 C CA . ILE A 1 178 ? -6.218 9.283 11.221 1.00 95.94 178 ILE A CA 1
ATOM 1479 C C . ILE A 1 178 ? -7.483 9.707 11.984 1.00 95.94 178 ILE A C 1
ATOM 1481 O O . ILE A 1 178 ? -7.953 8.975 12.857 1.00 95.94 178 ILE A O 1
ATOM 1485 N N . VAL A 1 179 ? -8.057 10.870 11.661 1.00 95.25 179 VAL A N 1
ATOM 1486 C CA . VAL A 1 179 ? -9.295 11.355 12.295 1.00 95.25 179 VAL A CA 1
ATOM 1487 C C . VAL A 1 179 ? -10.476 10.427 12.001 1.00 95.25 179 VAL A C 1
ATOM 1489 O O . VAL A 1 179 ? -11.243 10.115 12.914 1.00 95.25 179 VAL A O 1
ATOM 1492 N N . ASP A 1 180 ? -10.614 9.944 10.768 1.00 96.56 180 ASP A N 1
ATOM 1493 C CA . ASP A 1 180 ? -11.666 9.000 10.381 1.00 96.56 180 ASP A CA 1
ATOM 1494 C C . ASP A 1 180 ? -11.544 7.689 11.177 1.00 96.56 180 ASP A C 1
ATOM 1496 O O . ASP A 1 180 ? -12.545 7.179 11.686 1.00 96.56 180 ASP A O 1
ATOM 1500 N N . VAL A 1 181 ? -10.319 7.190 11.388 1.00 95.31 181 VAL A N 1
ATOM 1501 C CA . VAL A 1 181 ? -10.055 6.024 12.247 1.00 95.31 181 VAL A CA 1
ATOM 1502 C C . VAL A 1 181 ? -10.466 6.307 13.689 1.00 95.31 181 VAL A C 1
ATOM 1504 O O . VAL A 1 181 ? -11.233 5.538 14.266 1.00 95.31 181 VAL A O 1
ATOM 1507 N N . PHE A 1 182 ? -10.037 7.420 14.290 1.00 91.31 182 PHE A N 1
ATOM 1508 C CA . PHE A 1 182 ? -10.401 7.744 15.677 1.00 91.31 182 PHE A CA 1
ATOM 1509 C C . PHE A 1 182 ? -11.905 7.943 15.876 1.00 91.31 182 PHE A C 1
ATOM 1511 O O . PHE A 1 182 ? -12.441 7.555 16.912 1.00 91.31 182 PHE A O 1
ATOM 1518 N N . THR A 1 183 ? -12.594 8.501 14.882 1.00 92.12 183 THR A N 1
ATOM 1519 C CA . THR A 1 183 ? -14.021 8.842 14.966 1.00 92.12 183 THR A CA 1
ATOM 1520 C C . THR A 1 183 ? -14.962 7.743 14.464 1.00 92.12 183 THR A C 1
ATOM 1522 O O . THR A 1 183 ? -16.159 7.995 14.352 1.00 92.12 183 THR A O 1
ATOM 1525 N N . ASN A 1 184 ? -14.449 6.527 14.220 1.00 91.94 184 ASN A N 1
ATOM 1526 C CA . ASN A 1 184 ? -15.210 5.368 13.723 1.00 91.94 184 ASN A CA 1
ATOM 1527 C C . ASN A 1 184 ? -15.897 5.618 12.367 1.00 91.94 184 ASN A C 1
ATOM 1529 O O . ASN A 1 184 ? -17.005 5.148 12.136 1.00 91.94 184 ASN A O 1
ATOM 1533 N N . LYS A 1 185 ? -15.252 6.381 11.480 1.00 96.44 185 LYS A N 1
ATOM 1534 C CA . LYS A 1 185 ? -15.737 6.669 10.118 1.00 96.44 185 LYS A CA 1
ATOM 1535 C C . LYS A 1 185 ? -14.909 5.994 9.027 1.00 96.44 185 LYS A C 1
ATOM 1537 O O . LYS A 1 185 ? -15.255 6.094 7.857 1.00 96.44 185 LYS A O 1
ATOM 1542 N N . ALA A 1 186 ? -13.807 5.342 9.397 1.00 96.12 186 ALA A N 1
ATOM 1543 C CA . ALA A 1 186 ? -12.835 4.811 8.448 1.00 96.12 186 ALA A CA 1
ATOM 1544 C C . ALA A 1 186 ? -13.386 3.715 7.517 1.00 96.12 186 ALA A C 1
ATOM 1546 O O . ALA A 1 186 ? -12.918 3.624 6.385 1.00 96.12 186 ALA A O 1
ATOM 1547 N N . ASP A 1 187 ? -14.384 2.938 7.944 1.00 96.62 187 ASP A N 1
ATOM 1548 C CA . ASP A 1 187 ? -15.033 1.925 7.093 1.00 96.62 187 ASP A CA 1
ATOM 1549 C C . ASP A 1 187 ? -15.880 2.535 5.965 1.00 96.62 187 ASP A C 1
ATOM 1551 O O . ASP A 1 187 ? -16.122 1.885 4.944 1.00 96.62 187 ASP A O 1
ATOM 1555 N N . ASP A 1 188 ? -16.314 3.784 6.132 1.00 96.38 188 ASP A N 1
ATOM 1556 C CA . ASP A 1 188 ? -17.178 4.504 5.192 1.00 96.38 188 ASP A CA 1
ATOM 1557 C C . ASP A 1 188 ? -16.442 5.631 4.453 1.00 96.38 188 ASP A C 1
ATOM 1559 O O . ASP A 1 188 ? -17.027 6.295 3.596 1.00 96.38 188 ASP A O 1
ATOM 1563 N N . SER A 1 189 ? -15.169 5.873 4.782 1.00 96.69 189 SER A N 1
ATOM 1564 C CA . SER A 1 189 ? -14.359 6.927 4.175 1.00 96.69 189 SER A CA 1
ATOM 1565 C C . SER A 1 189 ? -13.333 6.383 3.185 1.00 96.69 189 SER A C 1
ATOM 1567 O O . SER A 1 189 ? -12.956 5.212 3.218 1.00 96.69 189 SER A O 1
ATOM 1569 N N . ASP A 1 190 ? -12.877 7.254 2.285 1.00 97.00 190 ASP A N 1
ATOM 1570 C CA . ASP A 1 190 ? -11.844 6.925 1.308 1.00 97.00 190 ASP A CA 1
ATOM 1571 C C . ASP A 1 190 ? -10.534 6.530 2.018 1.00 97.00 190 ASP A C 1
ATOM 1573 O O . ASP A 1 190 ? -10.012 7.265 2.866 1.00 97.00 190 ASP A O 1
ATOM 1577 N N . ILE A 1 191 ? -9.990 5.363 1.662 1.00 97.19 191 ILE A N 1
ATOM 1578 C CA . ILE A 1 191 ? -8.758 4.815 2.246 1.00 97.19 191 ILE A CA 1
ATOM 1579 C C . ILE A 1 191 ? -7.515 5.641 1.899 1.00 97.19 191 ILE A C 1
ATOM 1581 O O . ILE A 1 191 ? -6.496 5.516 2.567 1.00 97.19 191 ILE A O 1
ATOM 1585 N N . THR A 1 192 ? -7.579 6.527 0.909 1.00 97.38 192 THR A N 1
ATOM 1586 C CA . THR A 1 192 ? -6.509 7.487 0.602 1.00 97.38 192 THR A CA 1
ATOM 1587 C C . THR A 1 192 ? -6.564 8.734 1.489 1.00 97.38 192 THR A C 1
ATOM 1589 O O . THR A 1 192 ? -5.581 9.471 1.588 1.00 97.38 192 THR A O 1
ATOM 1592 N N . GLY A 1 193 ? -7.693 8.979 2.164 1.00 95.88 193 GLY A N 1
ATOM 1593 C CA . GLY A 1 193 ? -7.941 10.211 2.911 1.00 95.88 193 GLY A CA 1
ATOM 1594 C C . GLY A 1 193 ? -8.305 11.411 2.033 1.00 95.88 193 GLY A C 1
ATOM 1595 O O . GLY A 1 193 ? -8.257 12.538 2.529 1.00 95.88 193 GLY A O 1
ATOM 1596 N N . LYS A 1 194 ? -8.653 11.185 0.757 1.00 94.12 194 LYS A N 1
ATOM 1597 C CA . LYS A 1 194 ? -9.335 12.184 -0.078 1.00 94.12 194 LYS A CA 1
ATOM 1598 C C . LYS A 1 194 ? -10.736 12.518 0.473 1.00 94.12 194 LYS A C 1
ATOM 1600 O O . LYS A 1 194 ? -11.243 11.822 1.398 1.00 94.12 194 LYS A O 1
#

Radius of gyration: 20.55 Å; chains: 1; bounding box: 48×65×67 Å

Sequence (194 aa):
MLTKQLFFFTFIVLLFSCNNKKPENMSKKDKAIFLHHSTGTTGLIIWKHCYPVSDISEDIGSPDIEAEEHRLENYKLQYEALKEKMLEFPETKFLVWTGATHAEVNTTEEKAKRMKEFTNWVRNDWDKKGDNIFLWDFYELETEGGLYLKDEHMLREGDSHPNRPFAESLIPMFGKRIVDVFTNKADDSDITGK

Foldseek 3Di:
DDDDDDDDPDDDDPDDDPDDDDDPDDDPDDPPLDADFDDDQATEGEGADDPPLLQADDDPPDEDCPDPHRHLSNVVSVLVVVVVVVQVCQSYAYRYEQYAFFAPVVHDLVSLVSSLVSLCCCVPPSDDPPGRYAAAHVVCLQAVSHSGRDCQQACHVRHSHGHDVSVVVQVQQVVQCVVCSVVVNRSVDDSNSD